Protein AF-A0A2M8DS15-F1 (afdb_monomer)

Sequence (288 aa):
MKSTLITWKDKWNYKLQISNPENRGITRRLQKLIKNPTQDIYGVQDLKKTEKEIVLINLLLDEYNKVLKWLNCKSLNIPIANIHIISEYEYNRKIRIRNGNKNSAGNYSYGHCYLTRGDKKFLNISAHELAHITGLITIDSVITKTILHASLRIGISRRVGNYCWQYNGLNEALTEVIGQEIVSRALKTRRVPSIYLTDEINVTAYPAHVCILKHLIKRAISPSCSLESIKKALVRSYITGNDKYLKCIIPNERVAIAMKLMGTDSYAALATAHILGNRKLITRIEKI

Structure (mmCIF, N/CA/C/O backbone):
data_AF-A0A2M8DS15-F1
#
_entry.id   AF-A0A2M8DS15-F1
#
loop_
_atom_site.group_PDB
_atom_site.id
_atom_site.type_symbol
_atom_site.label_atom_id
_atom_site.label_alt_id
_atom_site.label_comp_id
_atom_site.label_asym_id
_atom_site.label_entity_id
_atom_site.label_seq_id
_atom_site.pdbx_PDB_ins_code
_atom_site.Cartn_x
_atom_site.Cartn_y
_atom_site.Cartn_z
_atom_site.occupancy
_atom_site.B_iso_or_equiv
_atom_site.auth_seq_id
_atom_site.auth_comp_id
_atom_site.auth_asym_id
_atom_site.auth_atom_id
_atom_site.pdbx_PDB_model_num
ATOM 1 N N . MET A 1 1 ? -19.278 -11.512 37.998 1.00 35.25 1 MET A N 1
ATOM 2 C CA . MET A 1 1 ? -19.572 -11.650 36.553 1.00 35.25 1 MET A CA 1
ATOM 3 C C . MET A 1 1 ? -18.448 -12.447 35.905 1.00 35.25 1 MET A C 1
ATOM 5 O O . MET A 1 1 ? -17.315 -11.987 35.934 1.00 35.25 1 MET A O 1
ATOM 9 N N . LYS A 1 2 ? -18.715 -13.661 35.403 1.00 25.03 2 LYS A N 1
ATOM 10 C CA . LYS A 1 2 ? -17.718 -14.435 34.643 1.00 25.03 2 LYS A CA 1
ATOM 11 C C . LYS A 1 2 ? -17.553 -13.759 33.282 1.00 25.03 2 LYS A C 1
ATOM 13 O O . LYS A 1 2 ? -18.547 -13.604 32.579 1.00 25.03 2 LYS A O 1
ATOM 18 N N . SER A 1 3 ? -16.343 -13.311 32.940 1.00 27.83 3 SER A N 1
ATOM 19 C CA . SER A 1 3 ? -16.079 -12.800 31.597 1.00 27.83 3 SER A CA 1
ATOM 20 C C . SER A 1 3 ? -16.270 -13.953 30.616 1.00 27.83 3 SER A C 1
ATOM 22 O O . SER A 1 3 ? -15.634 -15.003 30.719 1.00 27.83 3 SER A O 1
ATOM 24 N N . THR A 1 4 ? -17.219 -13.798 29.700 1.00 28.84 4 THR A N 1
ATOM 25 C CA . THR A 1 4 ? -17.408 -14.750 28.614 1.00 28.84 4 THR A CA 1
ATOM 26 C C . THR A 1 4 ? -16.166 -14.658 27.736 1.00 28.84 4 THR A C 1
ATOM 28 O O . THR A 1 4 ? -15.971 -13.675 27.020 1.00 28.84 4 THR A O 1
ATOM 31 N N . LEU A 1 5 ? -15.273 -15.641 27.856 1.00 28.42 5 LEU A N 1
ATOM 32 C CA . LEU A 1 5 ? -14.132 -15.819 26.964 1.00 28.42 5 LEU A CA 1
ATOM 33 C C . LEU A 1 5 ? -14.675 -15.946 25.538 1.00 28.42 5 LEU A C 1
ATOM 35 O O . LEU A 1 5 ? -15.196 -16.992 25.160 1.00 28.42 5 LEU A O 1
ATOM 39 N N . ILE A 1 6 ? -14.586 -14.860 24.768 1.00 31.12 6 ILE A N 1
ATOM 40 C CA . ILE A 1 6 ? -14.930 -14.843 23.345 1.00 31.12 6 ILE A CA 1
ATOM 41 C C . ILE A 1 6 ? -14.032 -15.875 22.665 1.00 31.12 6 ILE A C 1
ATOM 43 O O . ILE A 1 6 ? -12.805 -15.709 22.636 1.00 31.12 6 ILE A O 1
ATOM 47 N N . THR A 1 7 ? -14.627 -16.954 22.158 1.00 29.62 7 THR A N 1
ATOM 48 C CA . THR A 1 7 ? -13.861 -18.051 21.575 1.00 29.62 7 THR A CA 1
ATOM 49 C C . THR A 1 7 ? -13.294 -17.637 20.217 1.00 29.62 7 THR A C 1
ATOM 51 O O . THR A 1 7 ? -13.744 -16.689 19.571 1.00 29.62 7 THR A O 1
ATOM 54 N N . TRP A 1 8 ? -12.267 -18.348 19.761 1.00 33.97 8 TRP A N 1
ATOM 55 C CA . TRP A 1 8 ? -11.592 -18.101 18.485 1.00 33.97 8 TRP A CA 1
ATOM 56 C C . TRP A 1 8 ? -12.533 -18.137 17.269 1.00 33.97 8 TRP A C 1
ATOM 58 O O . TRP A 1 8 ? -12.263 -17.460 16.283 1.00 33.97 8 TRP A O 1
ATOM 68 N N . LYS A 1 9 ? -13.646 -18.882 17.337 1.00 31.83 9 LYS A N 1
ATOM 69 C CA . LYS A 1 9 ? -14.675 -18.908 16.283 1.00 31.83 9 LYS A CA 1
ATOM 70 C C . LYS A 1 9 ? -15.488 -17.613 16.242 1.00 31.83 9 LYS A C 1
ATOM 72 O O . LYS A 1 9 ? -15.878 -17.184 15.162 1.00 31.83 9 LYS A O 1
ATOM 77 N N . ASP A 1 10 ? -15.677 -16.968 17.390 1.00 37.06 10 ASP A N 1
ATOM 78 C CA . ASP A 1 10 ? -16.538 -15.789 17.537 1.00 37.06 10 ASP A CA 1
ATOM 79 C C . ASP A 1 10 ? -15.833 -14.499 17.084 1.00 37.06 10 ASP A C 1
ATOM 81 O O . ASP A 1 10 ? -16.466 -13.602 16.530 1.00 37.06 10 ASP A O 1
ATOM 85 N N . LYS A 1 11 ? -14.500 -14.419 17.239 1.00 38.12 11 LYS A N 1
ATOM 86 C CA . LYS A 1 11 ? -13.675 -13.311 16.701 1.00 38.12 11 LYS A CA 1
ATOM 87 C C . LYS A 1 11 ? -13.527 -13.356 15.180 1.00 38.12 11 LYS A C 1
ATOM 89 O O . LYS A 1 11 ? -13.177 -12.359 14.558 1.00 38.12 11 LYS A O 1
ATOM 94 N N . TRP A 1 12 ? -13.781 -14.519 14.592 1.00 35.84 12 TRP A N 1
ATOM 95 C CA . TRP A 1 12 ? -13.522 -14.841 13.196 1.00 35.84 12 TRP A CA 1
ATOM 96 C C . TRP A 1 12 ? -14.826 -15.018 12.416 1.00 35.84 12 TRP A C 1
ATOM 98 O O . TRP A 1 12 ? -14.938 -15.882 11.549 1.00 35.84 12 TRP A O 1
ATOM 108 N N . ASN A 1 13 ? -15.828 -14.176 12.696 1.00 34.41 13 ASN A N 1
ATOM 109 C CA . ASN A 1 13 ? -17.116 -14.195 11.998 1.00 34.41 13 ASN A CA 1
ATOM 110 C C . ASN A 1 13 ? -17.030 -13.606 10.571 1.00 34.41 13 ASN A C 1
ATOM 112 O O . ASN A 1 13 ? -17.936 -12.938 10.080 1.00 34.41 13 ASN A O 1
ATOM 116 N N . TYR A 1 14 ? -15.920 -13.878 9.885 1.00 39.41 14 TYR A N 1
ATOM 117 C CA . TYR A 1 14 ? -15.822 -13.830 8.441 1.00 39.41 14 TYR A CA 1
ATOM 118 C C . TYR A 1 14 ? -16.127 -15.243 7.938 1.00 39.41 14 TYR A C 1
ATOM 120 O O . TYR A 1 14 ? -15.239 -16.086 7.799 1.00 39.41 14 TYR A O 1
ATOM 128 N N . LYS A 1 15 ? -17.398 -15.528 7.623 1.00 36.09 15 LYS A N 1
ATOM 129 C CA . LYS A 1 15 ? -17.665 -16.544 6.600 1.00 36.09 15 LYS A CA 1
ATOM 130 C C . LYS A 1 15 ? -17.084 -15.978 5.308 1.00 36.09 15 LYS A C 1
ATOM 132 O O . LYS A 1 15 ? -17.770 -15.259 4.590 1.00 36.09 15 LYS A O 1
ATOM 137 N N . LEU A 1 16 ? -15.810 -16.266 5.038 1.00 36.75 16 LEU A N 1
ATOM 138 C CA . LEU A 1 16 ? -15.222 -16.067 3.720 1.00 36.75 16 LEU A CA 1
ATOM 139 C C . LEU A 1 16 ? -16.053 -16.952 2.785 1.00 36.75 16 LEU A C 1
ATOM 141 O O . LEU A 1 16 ? -15.859 -18.167 2.739 1.00 36.75 16 LEU A O 1
ATOM 145 N N . GLN A 1 17 ? -17.078 -16.380 2.150 1.00 32.19 17 GLN A N 1
ATOM 146 C CA . GLN A 1 17 ? -17.896 -17.093 1.179 1.00 32.19 17 GLN A CA 1
ATOM 147 C C . GLN A 1 17 ? -17.049 -17.258 -0.079 1.00 32.19 17 GLN A C 1
ATOM 149 O O . GLN A 1 17 ? -17.055 -16.428 -0.982 1.00 32.19 17 GLN A O 1
ATOM 154 N N . ILE A 1 18 ? -16.265 -18.334 -0.080 1.00 36.19 18 ILE A N 1
ATOM 155 C CA . ILE A 1 18 ? -15.554 -18.858 -1.240 1.00 36.19 18 ILE A CA 1
ATOM 156 C C . ILE A 1 18 ? -16.637 -19.357 -2.193 1.00 36.19 18 ILE A C 1
ATOM 158 O O . ILE A 1 18 ? -17.271 -20.380 -1.942 1.00 36.19 18 ILE A O 1
ATOM 162 N N . SER A 1 19 ? -16.864 -18.623 -3.275 1.00 31.70 19 SER A N 1
ATOM 163 C CA . SER A 1 19 ? -17.950 -18.858 -4.229 1.00 31.70 19 SER A CA 1
ATOM 164 C C . SER A 1 19 ? -17.771 -20.101 -5.108 1.00 31.70 19 SER A C 1
ATOM 166 O O . SER A 1 19 ? -18.585 -20.321 -5.999 1.00 31.70 19 SER A O 1
ATOM 168 N N . ASN A 1 20 ? -16.742 -20.933 -4.885 1.00 36.31 20 ASN A N 1
ATOM 169 C CA . ASN A 1 20 ? -16.579 -22.159 -5.663 1.00 36.31 20 ASN A CA 1
ATOM 170 C C . ASN A 1 20 ? -15.817 -23.293 -4.919 1.00 36.31 20 ASN A C 1
ATOM 172 O O . ASN A 1 20 ? -14.600 -23.199 -4.727 1.00 36.31 20 ASN A O 1
ATOM 176 N N . PRO A 1 21 ? -16.497 -24.374 -4.481 1.00 37.62 21 PRO A N 1
ATOM 177 C CA . PRO A 1 21 ? -15.921 -25.452 -3.660 1.00 37.62 21 PRO A CA 1
ATOM 178 C C . PRO A 1 21 ? -15.021 -26.454 -4.413 1.00 37.62 21 PRO A C 1
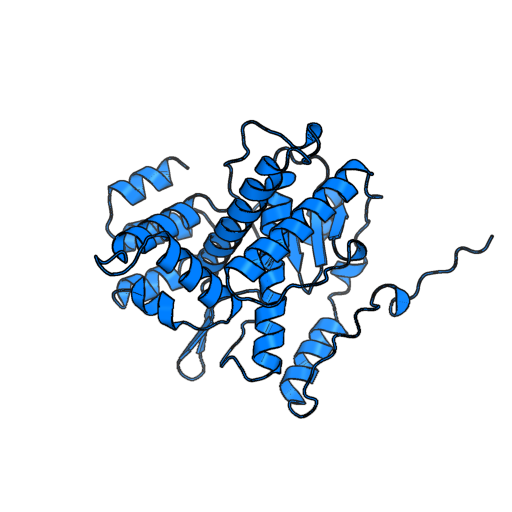ATOM 180 O O . PRO A 1 21 ? -14.398 -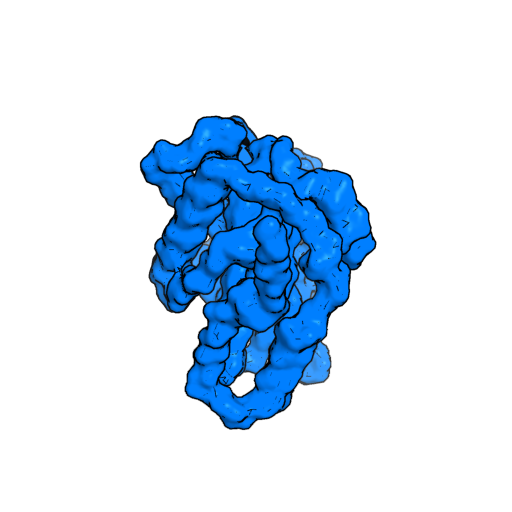27.312 -3.780 1.00 37.62 21 PRO A O 1
ATOM 183 N N . GLU A 1 22 ? -14.899 -26.363 -5.738 1.00 40.16 22 GLU A N 1
ATOM 184 C CA . GLU A 1 22 ? -14.219 -27.383 -6.555 1.00 40.16 22 GLU A CA 1
ATOM 185 C C . GLU A 1 22 ? -12.680 -27.357 -6.484 1.00 40.16 22 GLU A C 1
ATOM 187 O O . GLU A 1 22 ? -12.017 -28.331 -6.833 1.00 40.16 22 GLU A O 1
ATOM 192 N N . ASN A 1 2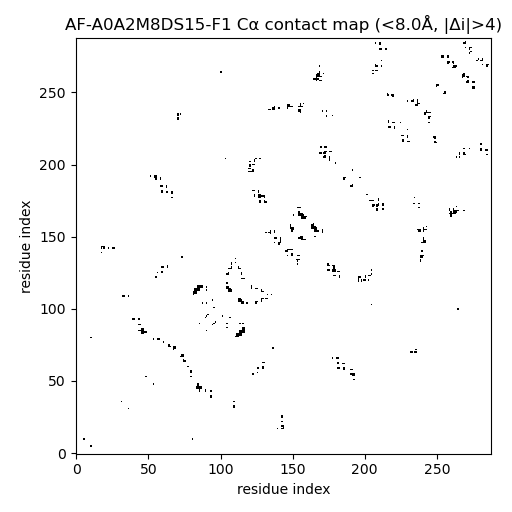3 ? -12.067 -26.292 -5.960 1.00 42.91 23 ASN A N 1
ATOM 193 C CA . ASN A 1 23 ? -10.607 -26.133 -5.938 1.00 42.91 23 ASN A CA 1
ATOM 194 C C . ASN A 1 23 ? -9.961 -26.608 -4.617 1.00 42.91 23 ASN A C 1
ATOM 196 O O . ASN A 1 23 ? -9.251 -25.869 -3.929 1.00 42.91 23 ASN A O 1
ATOM 200 N N . ARG A 1 24 ? -10.189 -27.879 -4.250 1.00 41.62 24 ARG A N 1
ATOM 201 C CA . ARG A 1 24 ? -9.809 -28.470 -2.944 1.00 41.62 24 ARG A CA 1
ATOM 202 C C . ARG A 1 24 ? -8.335 -28.259 -2.530 1.00 41.62 24 ARG A C 1
ATOM 204 O O . ARG A 1 24 ? -8.059 -28.169 -1.334 1.00 41.62 24 ARG A O 1
ATOM 211 N N . GLY A 1 25 ? -7.389 -28.151 -3.472 1.00 41.19 25 GLY A N 1
ATOM 212 C CA . GLY A 1 25 ? -5.951 -27.975 -3.193 1.00 41.19 25 GLY A CA 1
ATOM 213 C C . GLY A 1 25 ? -5.546 -26.568 -2.721 1.00 41.19 25 GLY A C 1
ATOM 214 O O . GLY A 1 25 ? -4.832 -26.427 -1.726 1.00 41.19 25 GLY A O 1
ATOM 215 N N . ILE A 1 26 ? -6.045 -25.522 -3.389 1.00 41.47 26 ILE A N 1
ATOM 216 C CA . ILE A 1 26 ? -5.811 -24.113 -3.019 1.00 41.47 26 ILE A CA 1
ATOM 217 C C . ILE A 1 26 ? -6.598 -23.776 -1.748 1.00 41.47 26 ILE A C 1
ATOM 219 O O . ILE A 1 26 ? -6.049 -23.185 -0.817 1.00 41.47 26 ILE A O 1
ATOM 223 N N . THR A 1 27 ? -7.832 -24.280 -1.651 1.00 45.66 27 THR A N 1
ATOM 224 C CA . THR A 1 27 ? -8.677 -24.171 -0.460 1.00 45.66 27 THR A CA 1
ATOM 225 C C . THR A 1 27 ? -8.025 -24.823 0.756 1.00 45.66 27 THR A C 1
ATOM 227 O O . THR A 1 27 ? -8.020 -24.208 1.811 1.00 45.66 27 THR A O 1
ATOM 230 N N . ARG A 1 28 ? -7.380 -25.997 0.643 1.00 42.41 28 ARG A N 1
ATOM 231 C CA . ARG A 1 28 ? -6.638 -26.606 1.767 1.00 42.41 28 ARG A CA 1
ATOM 232 C C . ARG A 1 28 ? -5.437 -25.780 2.218 1.00 42.41 28 ARG A C 1
ATOM 234 O O . ARG A 1 28 ? -5.212 -25.696 3.417 1.00 42.41 28 ARG A O 1
ATOM 241 N N . ARG A 1 29 ? -4.657 -25.186 1.307 1.00 43.75 29 ARG A N 1
ATOM 242 C CA . ARG A 1 29 ? -3.458 -24.402 1.670 1.00 43.75 29 ARG A CA 1
ATOM 243 C C . ARG A 1 29 ? -3.833 -23.062 2.305 1.00 43.75 29 ARG A C 1
ATOM 245 O O . ARG A 1 29 ? -3.254 -22.704 3.324 1.00 43.75 29 ARG A O 1
ATOM 252 N N . LEU A 1 30 ? -4.850 -22.386 1.766 1.00 48.69 30 LEU A N 1
ATOM 253 C CA . LEU A 1 30 ? -5.436 -21.184 2.361 1.00 48.69 30 LEU A CA 1
ATOM 254 C C . LEU A 1 30 ? -6.135 -21.492 3.674 1.00 48.69 30 LEU A C 1
ATOM 256 O O . LEU A 1 30 ? -5.804 -20.851 4.654 1.00 48.69 30 LEU A O 1
ATOM 260 N N . GLN A 1 31 ? -6.995 -22.514 3.741 1.00 46.66 31 GLN A N 1
ATOM 261 C CA . GLN A 1 31 ? -7.583 -22.977 4.999 1.00 46.66 31 GLN A CA 1
ATOM 262 C C . GLN A 1 31 ? -6.511 -23.395 5.999 1.00 46.66 31 GLN A C 1
ATOM 264 O O . GLN A 1 31 ? -6.730 -23.190 7.173 1.00 46.66 31 GLN A O 1
ATOM 269 N N . LYS A 1 32 ? -5.366 -23.954 5.594 1.00 45.31 32 LYS A N 1
ATOM 270 C CA . LYS A 1 32 ? -4.265 -24.286 6.511 1.00 45.31 32 LYS A CA 1
ATOM 271 C C . LYS A 1 32 ? -3.507 -23.039 6.976 1.00 45.31 32 LYS A C 1
ATOM 273 O O . LYS A 1 32 ? -3.143 -23.000 8.136 1.00 45.31 32 LYS A O 1
ATOM 278 N N . LEU A 1 33 ? -3.322 -22.016 6.139 1.00 46.50 33 LEU A N 1
ATOM 279 C CA . LEU A 1 33 ? -2.758 -20.713 6.545 1.00 46.50 33 LEU A CA 1
ATOM 280 C C . LEU A 1 33 ? -3.706 -19.923 7.460 1.00 46.50 33 LEU A C 1
ATOM 282 O O . LEU A 1 33 ? -3.274 -19.278 8.404 1.00 46.50 33 LEU A O 1
ATOM 286 N N . ILE A 1 34 ? -5.003 -20.034 7.191 1.00 47.97 34 ILE A N 1
ATOM 287 C CA . ILE A 1 34 ? -6.111 -19.467 7.960 1.00 47.97 34 ILE A CA 1
ATOM 288 C C . ILE A 1 34 ? -6.350 -20.220 9.280 1.00 47.97 34 ILE A C 1
ATOM 290 O O . ILE A 1 34 ? -6.664 -19.591 10.281 1.00 47.97 34 ILE A O 1
ATOM 294 N N . LYS A 1 35 ? -6.245 -21.560 9.282 1.00 41.25 35 LYS A N 1
ATOM 295 C CA . LYS A 1 35 ? -6.473 -22.443 10.447 1.00 41.25 35 LYS A CA 1
ATOM 296 C C . LYS A 1 35 ? -5.226 -22.635 11.305 1.00 41.25 35 LYS A C 1
ATOM 298 O O . LYS A 1 35 ? -5.376 -22.887 12.491 1.00 41.25 35 LYS A O 1
ATOM 303 N N . ASN A 1 36 ? -4.031 -22.490 10.729 1.00 41.91 36 ASN A N 1
ATOM 304 C CA . ASN A 1 36 ? -2.764 -22.360 11.455 1.00 41.91 36 ASN A CA 1
ATOM 305 C C . ASN A 1 36 ? -2.201 -20.955 11.273 1.00 41.91 36 ASN A C 1
ATOM 307 O O . ASN A 1 36 ? -1.101 -20.786 10.733 1.00 41.91 36 ASN A O 1
ATOM 311 N N . PRO A 1 37 ? -2.937 -19.932 11.698 1.00 46.03 37 PRO A N 1
ATOM 312 C CA . PRO A 1 37 ? -2.324 -18.640 11.790 1.00 46.03 37 PRO A CA 1
ATOM 313 C C . PRO A 1 37 ? -1.256 -18.793 12.888 1.00 46.03 37 PRO A C 1
ATOM 315 O O . PRO A 1 37 ? -1.509 -19.402 13.928 1.00 46.03 37 PRO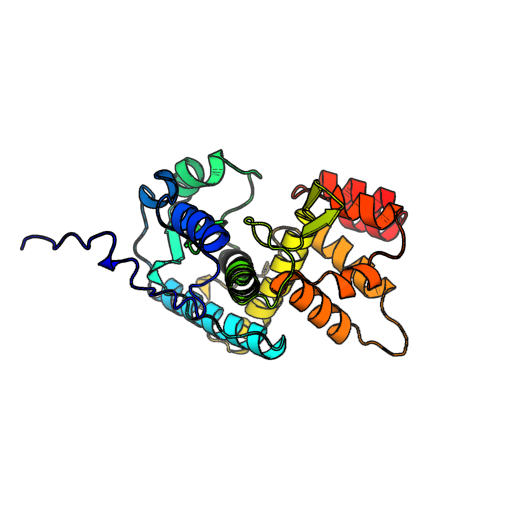 A O 1
ATOM 318 N N . THR A 1 38 ? -0.009 -18.417 12.591 1.00 46.28 38 THR A N 1
ATOM 319 C CA . THR A 1 38 ? 1.133 -18.679 13.487 1.00 46.28 38 THR A CA 1
ATOM 320 C C . THR A 1 38 ? 0.752 -18.304 14.916 1.00 46.28 38 THR A C 1
ATOM 322 O O . THR A 1 38 ? 0.229 -17.210 15.106 1.00 46.28 38 THR A O 1
ATOM 325 N N . GLN A 1 39 ? 0.975 -19.189 15.898 1.00 42.56 39 GLN A N 1
ATOM 326 C CA . GLN A 1 39 ? 0.604 -18.972 17.312 1.00 42.56 39 GLN A CA 1
ATOM 327 C C . GLN A 1 39 ? 1.030 -17.577 17.827 1.00 42.56 39 GLN A C 1
ATOM 329 O O . GLN A 1 39 ? 0.357 -16.977 18.661 1.00 42.56 39 GLN A O 1
ATOM 334 N N . ASP A 1 40 ? 2.083 -17.021 17.230 1.00 42.03 40 ASP A N 1
ATOM 335 C CA . ASP A 1 40 ? 2.648 -15.694 17.476 1.00 42.03 40 ASP A CA 1
ATOM 336 C C . ASP A 1 40 ? 1.727 -14.500 17.120 1.00 42.03 40 ASP A C 1
ATOM 338 O O . ASP A 1 40 ? 1.827 -13.457 17.757 1.00 42.03 40 ASP A O 1
ATOM 342 N N . ILE A 1 41 ? 0.797 -14.644 16.163 1.00 50.44 41 ILE A N 1
ATOM 343 C CA . ILE A 1 41 ? -0.199 -13.623 15.744 1.00 50.44 41 ILE A CA 1
ATOM 344 C C . ILE A 1 41 ? -1.283 -13.423 16.823 1.00 50.44 41 ILE A C 1
ATOM 346 O O . ILE A 1 41 ? -1.870 -12.347 16.920 1.00 50.44 41 ILE A O 1
ATOM 350 N N . TYR A 1 42 ? -1.513 -14.437 17.670 1.00 52.56 42 TYR A N 1
ATOM 351 C CA . TYR A 1 42 ? -2.606 -14.498 18.660 1.00 52.56 42 TYR A CA 1
ATOM 352 C C . TYR A 1 42 ? -2.168 -14.215 20.088 1.00 52.56 42 TYR A C 1
ATOM 354 O O . TYR A 1 42 ? -3.011 -13.980 20.951 1.00 52.56 42 TYR A O 1
ATOM 362 N N . GLY A 1 43 ? -0.860 -14.242 20.343 1.00 59.81 43 GLY A N 1
ATOM 363 C CA . GLY A 1 43 ? -0.290 -13.873 21.633 1.00 59.81 43 GLY A CA 1
ATOM 364 C C . GLY A 1 43 ? -0.095 -12.369 21.801 1.00 59.81 43 GLY A C 1
ATOM 365 O O . GLY A 1 43 ? 0.429 -11.964 22.835 1.00 59.81 43 GLY A O 1
ATOM 366 N N . VAL A 1 44 ? -0.439 -11.558 20.799 1.00 72.06 44 V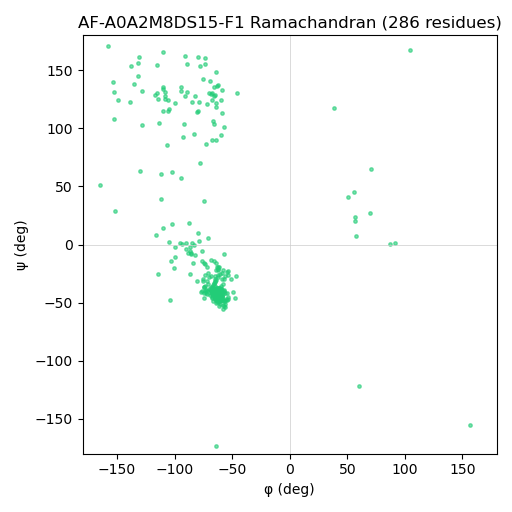AL A N 1
ATOM 367 C CA . VAL A 1 44 ? -0.190 -10.115 20.789 1.00 72.06 44 VAL A CA 1
ATOM 368 C C . VAL A 1 44 ? -1.094 -9.407 21.802 1.00 72.06 44 VAL A C 1
ATOM 370 O O . VAL A 1 44 ? -2.303 -9.631 21.850 1.00 72.06 44 VAL A O 1
ATOM 373 N N . GLN A 1 45 ? -0.495 -8.563 22.637 1.00 82.75 45 GLN A N 1
ATOM 374 C CA . GLN A 1 45 ? -1.195 -7.740 23.613 1.00 82.75 45 GLN A CA 1
ATOM 375 C C . GLN A 1 45 ? -1.730 -6.468 22.952 1.00 82.75 45 GLN A C 1
ATOM 377 O O . GLN A 1 45 ? -1.032 -5.459 22.830 1.00 82.75 45 GLN A O 1
ATOM 382 N N . ASP A 1 46 ? -2.996 -6.533 22.547 1.00 85.00 46 ASP A N 1
ATOM 383 C CA . ASP A 1 46 ? -3.725 -5.388 22.013 1.00 85.00 46 ASP A CA 1
ATOM 384 C C . ASP A 1 46 ? -3.967 -4.328 23.089 1.00 85.00 46 ASP A C 1
ATOM 386 O O . ASP A 1 46 ? -4.526 -4.582 24.160 1.00 85.00 46 ASP A O 1
ATOM 390 N N . LEU A 1 47 ? -3.627 -3.092 22.748 1.00 90.75 47 LEU A N 1
ATOM 391 C CA . LEU A 1 47 ? -4.109 -1.919 23.448 1.00 90.75 47 LEU A CA 1
ATOM 392 C C . LEU A 1 47 ? -5.567 -1.666 23.059 1.00 90.75 47 LEU A C 1
ATOM 394 O O . LEU A 1 47 ? -5.966 -1.779 21.895 1.00 90.75 47 LEU A O 1
ATOM 398 N N . LYS A 1 48 ? -6.374 -1.233 24.031 1.00 92.25 48 LYS A N 1
ATOM 399 C CA . LYS A 1 48 ? -7.727 -0.750 23.743 1.00 92.25 48 LYS A CA 1
ATOM 400 C C . LYS A 1 48 ? -7.636 0.440 22.790 1.00 92.25 48 LYS A C 1
ATOM 402 O O . LYS A 1 48 ? -6.958 1.420 23.103 1.00 92.25 48 LYS A O 1
ATOM 407 N N . LYS A 1 49 ? -8.324 0.356 21.649 1.00 93.31 49 LYS A N 1
ATOM 408 C CA . LYS A 1 49 ? -8.417 1.452 20.677 1.00 93.31 49 LYS A CA 1
ATOM 409 C C . LYS A 1 49 ? -9.092 2.664 21.310 1.00 93.31 49 LYS A C 1
ATOM 411 O O . LYS A 1 49 ? -10.088 2.514 22.017 1.00 93.31 49 LYS A O 1
ATOM 416 N N . THR A 1 50 ? -8.563 3.849 21.051 1.00 94.50 50 THR A N 1
ATOM 417 C CA . THR A 1 50 ? -9.211 5.110 21.422 1.00 94.50 50 THR A CA 1
ATOM 418 C C . THR A 1 50 ? -10.309 5.459 20.418 1.00 94.50 50 THR A C 1
ATOM 420 O O . THR A 1 50 ? -10.310 4.970 19.288 1.00 94.50 50 THR A O 1
ATOM 423 N N . GLU A 1 51 ? -11.227 6.348 20.794 1.00 94.88 51 GLU A N 1
ATOM 424 C CA . GLU A 1 51 ? -12.258 6.850 19.876 1.00 94.88 51 GLU A CA 1
ATOM 425 C C . GLU A 1 51 ? -11.646 7.496 18.627 1.00 94.88 51 GLU A C 1
ATOM 427 O O . GLU A 1 51 ? -12.101 7.246 17.513 1.00 94.88 51 GLU A O 1
ATOM 432 N N . LYS A 1 52 ? -10.555 8.256 18.787 1.00 93.75 52 LYS A N 1
ATOM 433 C CA . LYS A 1 52 ? -9.846 8.895 17.668 1.00 93.75 52 LYS A CA 1
ATOM 434 C C . LYS A 1 52 ? -9.237 7.869 16.711 1.00 93.75 52 LYS A C 1
ATOM 436 O O . LYS A 1 52 ? -9.315 8.058 15.501 1.00 93.75 52 LYS A O 1
ATOM 441 N N . GLU A 1 53 ? -8.670 6.779 17.228 1.00 94.44 53 GLU A N 1
ATOM 442 C CA . GLU A 1 53 ? -8.149 5.683 16.397 1.00 94.44 53 GLU A CA 1
ATOM 443 C C . GLU A 1 53 ? -9.276 4.980 15.645 1.00 94.44 53 GLU A C 1
ATOM 445 O O . GLU A 1 53 ? -9.131 4.704 14.461 1.00 94.44 53 GLU A O 1
ATOM 450 N N . ILE A 1 54 ? -10.414 4.732 16.300 1.00 93.88 54 ILE A N 1
ATOM 451 C CA . ILE A 1 54 ? -11.586 4.120 15.662 1.00 93.88 54 ILE A CA 1
ATOM 452 C C . ILE A 1 54 ? -12.106 5.003 14.524 1.00 93.88 54 ILE A C 1
ATOM 454 O O . ILE A 1 54 ? -12.340 4.509 13.421 1.00 93.88 54 ILE A O 1
ATOM 458 N N . VAL A 1 55 ? -12.246 6.310 14.768 1.00 94.69 55 VAL A N 1
ATOM 459 C CA . VAL A 1 55 ? -12.664 7.287 13.751 1.00 94.69 55 VAL A CA 1
ATOM 460 C C . VAL A 1 55 ? -11.690 7.300 12.576 1.00 94.69 55 VAL A C 1
ATOM 462 O O . VAL A 1 55 ? -12.127 7.213 11.429 1.00 94.69 55 VAL A O 1
ATOM 465 N N . LEU A 1 56 ? -10.383 7.369 12.848 1.00 94.38 56 LEU A N 1
ATOM 466 C CA . LEU A 1 56 ? -9.361 7.369 11.807 1.00 94.38 56 LEU A CA 1
ATOM 467 C C . LEU A 1 56 ? -9.389 6.073 10.989 1.00 94.38 56 LEU A C 1
ATOM 469 O O . LEU A 1 56 ? -9.422 6.124 9.765 1.00 94.38 56 LEU A O 1
ATOM 473 N N . ILE A 1 57 ? -9.397 4.917 11.651 1.00 93.31 57 ILE A N 1
ATOM 474 C CA . ILE A 1 57 ? -9.389 3.610 10.993 1.00 93.31 57 ILE A CA 1
ATOM 475 C C . ILE A 1 57 ? -10.612 3.449 10.088 1.00 93.31 57 ILE A C 1
ATOM 477 O O . ILE A 1 57 ? -10.460 3.071 8.929 1.00 93.31 57 ILE A O 1
ATOM 481 N N . ASN A 1 58 ? -11.809 3.774 10.581 1.00 93.56 58 ASN A N 1
ATOM 482 C CA . ASN A 1 58 ? -13.026 3.689 9.776 1.00 93.56 58 ASN A CA 1
ATOM 483 C C . ASN A 1 58 ? -12.973 4.636 8.571 1.00 93.56 58 ASN A C 1
ATOM 485 O O . ASN A 1 58 ? -13.298 4.227 7.461 1.00 93.56 58 ASN A O 1
ATOM 489 N N . LEU A 1 59 ? -12.483 5.867 8.761 1.00 95.38 59 LEU A N 1
ATOM 490 C CA . LEU A 1 59 ? -12.277 6.805 7.658 1.00 95.38 59 LEU A CA 1
ATOM 491 C C . LEU A 1 59 ? -11.320 6.235 6.600 1.00 95.38 59 LEU A C 1
ATOM 493 O O . LEU A 1 59 ? -11.615 6.295 5.409 1.00 95.38 59 LEU A O 1
ATOM 497 N N . LEU A 1 60 ? -10.186 5.663 7.013 1.00 94.06 60 LEU A N 1
ATOM 498 C CA . LEU A 1 60 ? -9.222 5.072 6.084 1.00 94.06 60 LEU A CA 1
ATOM 499 C C . LEU A 1 60 ? -9.798 3.851 5.354 1.00 94.06 60 LEU A C 1
ATOM 501 O O . LEU A 1 60 ? -9.556 3.703 4.160 1.00 94.06 60 LEU A O 1
ATOM 505 N N . LEU A 1 61 ? -10.582 3.004 6.029 1.00 89.69 61 LEU A N 1
ATOM 506 C CA . LEU A 1 61 ? -11.275 1.868 5.411 1.00 89.69 61 LEU A CA 1
ATOM 507 C C . LEU A 1 61 ? -12.323 2.314 4.377 1.00 89.69 61 LEU A C 1
ATOM 509 O O . LEU A 1 61 ? -12.430 1.715 3.301 1.00 89.69 61 LEU A O 1
ATOM 513 N N . ASP A 1 62 ? -13.064 3.385 4.665 1.00 92.00 62 ASP A N 1
ATOM 514 C CA . ASP A 1 62 ? -14.025 3.976 3.732 1.00 92.00 62 ASP A CA 1
ATOM 515 C C . ASP A 1 62 ? -13.321 4.523 2.482 1.00 92.00 62 ASP A C 1
ATOM 517 O O . ASP A 1 62 ? -13.726 4.240 1.347 1.00 92.00 62 ASP A O 1
ATOM 521 N N . GLU A 1 63 ? -12.236 5.281 2.668 1.00 94.00 63 GLU A N 1
ATOM 522 C CA . GLU A 1 63 ? -11.456 5.838 1.560 1.00 94.00 63 GLU A CA 1
ATOM 523 C C . GLU A 1 63 ? -10.733 4.756 0.758 1.00 94.00 63 GLU A C 1
ATOM 525 O O . GLU A 1 63 ? -10.724 4.802 -0.474 1.00 94.00 63 GLU A O 1
ATOM 530 N N . TYR A 1 64 ? -10.221 3.725 1.425 1.00 90.25 64 TYR A N 1
ATOM 531 C CA . TYR A 1 64 ? -9.682 2.534 0.783 1.00 90.25 64 TYR A CA 1
ATOM 532 C C . TYR A 1 64 ? -10.702 1.884 -0.156 1.00 90.25 64 TYR A C 1
ATOM 534 O O . TYR A 1 64 ? -10.405 1.629 -1.325 1.00 90.25 64 TYR A O 1
ATOM 542 N N . ASN A 1 65 ? -11.944 1.701 0.291 1.00 85.62 65 ASN A N 1
ATOM 543 C CA . ASN A 1 65 ? -12.996 1.140 -0.553 1.00 85.62 65 ASN A CA 1
ATOM 544 C C . ASN A 1 65 ? -13.354 2.033 -1.752 1.00 85.62 65 ASN A C 1
ATOM 546 O O . ASN A 1 65 ? -13.686 1.515 -2.823 1.00 85.62 65 ASN A O 1
ATOM 550 N N . LYS A 1 66 ? -13.251 3.360 -1.624 1.00 89.75 66 LYS A N 1
ATOM 551 C CA . LYS A 1 66 ? -13.401 4.285 -2.762 1.00 89.75 66 LYS A CA 1
ATOM 552 C C . LYS A 1 66 ? -12.234 4.172 -3.744 1.00 89.75 66 LYS A C 1
ATOM 554 O O . LYS A 1 66 ? -12.469 4.206 -4.952 1.00 89.75 66 LYS A O 1
ATOM 559 N N . VAL A 1 67 ? -11.005 3.999 -3.254 1.00 89.00 67 VAL A N 1
ATOM 560 C CA . VAL A 1 67 ? -9.826 3.721 -4.092 1.00 89.00 67 VAL A CA 1
ATOM 561 C C . VAL A 1 67 ? -10.017 2.408 -4.856 1.00 89.00 67 VAL A C 1
ATOM 563 O O . VAL A 1 67 ? -9.836 2.387 -6.070 1.00 89.00 67 VAL A O 1
ATOM 566 N N . LEU A 1 68 ? -10.491 1.342 -4.203 1.00 81.00 68 LEU A N 1
ATOM 567 C CA . LEU A 1 68 ? -10.807 0.076 -4.875 1.00 81.00 68 LEU A CA 1
ATOM 568 C C . LEU A 1 68 ? -11.853 0.244 -5.984 1.00 81.00 68 LEU A C 1
ATOM 570 O O . LEU A 1 68 ? -11.649 -0.250 -7.093 1.00 81.00 68 LEU A O 1
ATOM 574 N N . LYS A 1 69 ? -12.933 0.995 -5.734 1.00 84.94 69 LYS A N 1
ATOM 575 C CA . LYS A 1 69 ? -13.942 1.303 -6.763 1.00 84.94 69 LYS A CA 1
ATOM 576 C C . LYS A 1 69 ? -13.342 2.076 -7.940 1.00 84.94 69 LYS A C 1
ATOM 578 O O . LYS A 1 69 ? -13.603 1.736 -9.090 1.00 84.94 69 LYS A O 1
ATOM 583 N N . TRP A 1 70 ? -12.494 3.069 -7.671 1.00 86.25 70 TRP A N 1
ATOM 584 C CA . TRP A 1 70 ? -11.770 3.834 -8.699 1.00 86.25 70 TRP A CA 1
ATOM 585 C C . TRP A 1 70 ? -10.816 2.957 -9.536 1.00 86.25 70 TRP A C 1
ATOM 587 O O . TRP A 1 70 ? -10.611 3.236 -10.718 1.00 86.25 70 TRP A O 1
ATOM 597 N N . LEU A 1 71 ? -10.300 1.864 -8.964 1.00 77.94 71 LEU A N 1
ATOM 598 C CA . LEU A 1 71 ? -9.500 0.836 -9.649 1.00 77.94 71 LEU A CA 1
ATOM 599 C C . LEU A 1 71 ? -10.342 -0.247 -10.345 1.00 77.94 71 LEU A C 1
ATOM 601 O O . LEU A 1 71 ? -9.779 -1.176 -10.928 1.00 77.94 71 LEU A O 1
ATOM 605 N N . ASN A 1 72 ? -11.673 -0.142 -10.293 1.00 77.94 72 ASN A N 1
ATOM 606 C CA . ASN A 1 72 ? -12.612 -1.163 -10.756 1.00 77.94 72 ASN A CA 1
ATOM 607 C C . ASN A 1 72 ? -12.368 -2.534 -10.092 1.00 77.94 72 ASN A C 1
ATOM 609 O O . ASN A 1 72 ? -12.287 -3.572 -10.749 1.00 77.94 72 ASN A O 1
ATOM 613 N N . CYS A 1 73 ? -12.171 -2.509 -8.774 1.00 74.06 73 CYS A N 1
ATOM 614 C CA . CYS A 1 73 ? -12.005 -3.674 -7.916 1.00 74.06 73 CYS A CA 1
ATOM 615 C C . CYS A 1 73 ? -13.169 -3.774 -6.922 1.00 74.06 73 CYS A C 1
ATOM 617 O O . CYS A 1 73 ? -13.796 -2.776 -6.558 1.00 74.06 73 CYS A O 1
ATOM 619 N N . LYS A 1 74 ? -13.449 -4.997 -6.464 1.00 70.25 74 LYS A N 1
ATOM 620 C CA . LYS A 1 74 ? -14.479 -5.264 -5.457 1.00 70.25 74 LYS A CA 1
ATOM 621 C C . LYS A 1 74 ? -14.087 -4.624 -4.123 1.00 70.25 74 LYS A C 1
ATOM 623 O O . LYS A 1 74 ? -12.945 -4.758 -3.692 1.00 70.25 74 LYS A O 1
ATOM 628 N N . SER A 1 75 ? -15.037 -3.960 -3.466 1.00 73.69 75 SER A N 1
ATOM 629 C CA . SER A 1 75 ? -14.853 -3.445 -2.105 1.00 73.69 75 SER A CA 1
ATOM 630 C C . SER A 1 75 ? -14.654 -4.582 -1.100 1.00 73.69 75 SER A C 1
ATOM 632 O O . SER A 1 75 ? -15.223 -5.665 -1.248 1.00 73.69 75 SER A O 1
ATOM 634 N N . LEU A 1 76 ? -13.878 -4.317 -0.052 1.00 68.62 76 LEU A N 1
ATOM 635 C CA . LEU A 1 76 ? -13.651 -5.249 1.044 1.00 68.62 76 LEU A CA 1
ATOM 636 C C . LEU A 1 76 ? -14.336 -4.745 2.310 1.00 68.62 76 LEU A C 1
ATOM 638 O O . LEU A 1 76 ? -14.194 -3.584 2.693 1.00 68.62 76 LEU A O 1
ATOM 642 N N . ASN A 1 77 ? -15.040 -5.646 2.988 1.00 69.06 77 ASN A N 1
ATOM 643 C CA . ASN A 1 77 ? -15.500 -5.405 4.347 1.00 69.06 77 ASN A CA 1
ATOM 644 C C . ASN A 1 77 ? -14.441 -5.935 5.320 1.00 69.06 77 ASN A C 1
ATOM 646 O O . ASN A 1 77 ? -14.305 -7.148 5.468 1.00 69.06 77 ASN A O 1
ATOM 650 N N . ILE A 1 78 ? -13.661 -5.039 5.923 1.00 71.12 78 ILE A N 1
ATOM 651 C CA . ILE A 1 78 ? -12.601 -5.387 6.874 1.00 71.12 78 ILE A CA 1
ATOM 652 C C . ILE A 1 78 ? -13.100 -5.022 8.273 1.00 71.12 78 ILE A C 1
ATOM 654 O O . ILE A 1 78 ? -13.287 -3.836 8.550 1.00 71.12 78 ILE A O 1
ATOM 658 N N . PRO A 1 79 ? -13.312 -5.999 9.170 1.00 72.25 79 PRO A N 1
ATOM 659 C CA . PRO A 1 79 ? -13.704 -5.699 10.538 1.00 72.25 79 PRO A CA 1
ATOM 660 C C . PRO A 1 79 ? -12.607 -4.915 11.259 1.00 72.25 79 PRO A C 1
ATOM 662 O O . PRO A 1 79 ? -11.439 -5.298 11.227 1.00 72.25 79 PRO A O 1
ATOM 665 N N . ILE A 1 80 ? -12.982 -3.879 12.012 1.00 78.56 80 ILE A N 1
ATOM 666 C CA . ILE A 1 80 ? -12.043 -3.120 12.856 1.00 78.56 80 ILE A CA 1
ATOM 667 C C . ILE A 1 80 ? -11.320 -3.999 13.894 1.00 78.56 80 ILE A C 1
ATOM 669 O O . ILE A 1 80 ? -10.240 -3.656 14.372 1.00 78.56 80 ILE A O 1
ATOM 673 N N . ALA A 1 81 ? -11.903 -5.152 14.235 1.00 77.00 81 ALA A N 1
ATOM 674 C CA . ALA A 1 81 ? -11.303 -6.153 15.112 1.00 77.00 81 ALA A CA 1
ATOM 675 C C . ALA A 1 81 ? -10.016 -6.777 14.537 1.00 77.00 81 ALA A C 1
ATOM 677 O O . ALA A 1 81 ? -9.198 -7.262 15.309 1.00 77.00 81 ALA A O 1
ATOM 678 N N . ASN A 1 82 ? -9.819 -6.723 13.215 1.00 76.06 82 ASN A N 1
ATOM 679 C CA . ASN A 1 82 ? -8.618 -7.221 12.538 1.00 76.06 82 ASN A CA 1
ATOM 680 C C . ASN A 1 82 ? -7.487 -6.186 12.474 1.00 76.06 82 ASN A C 1
ATOM 682 O O . ASN A 1 82 ? -6.422 -6.460 11.922 1.00 76.06 82 ASN A O 1
ATOM 686 N N . ILE A 1 83 ? -7.729 -4.981 12.982 1.00 85.81 83 ILE A N 1
ATOM 687 C CA . ILE A 1 83 ? -6.734 -3.919 13.057 1.00 85.81 83 ILE A CA 1
ATOM 688 C C . ILE A 1 83 ? -6.312 -3.843 14.514 1.00 85.81 83 ILE A C 1
ATOM 690 O O . ILE A 1 83 ? -7.128 -3.572 15.384 1.00 85.81 83 ILE A O 1
ATOM 694 N N . HIS A 1 84 ? -5.059 -4.124 14.804 1.00 86.69 84 HIS A N 1
ATOM 695 C CA . HIS A 1 84 ? -4.508 -4.281 16.138 1.00 86.69 84 HIS A CA 1
ATOM 696 C C . HIS A 1 84 ? -3.682 -3.047 16.466 1.00 86.69 84 HIS A C 1
ATOM 698 O O . HIS A 1 84 ? -2.774 -2.695 15.717 1.00 86.69 84 HIS A O 1
ATOM 704 N N . ILE A 1 85 ? -4.007 -2.380 17.573 1.00 90.38 85 ILE A N 1
ATOM 705 C CA . ILE A 1 85 ? -3.190 -1.282 18.091 1.00 90.38 85 ILE A CA 1
ATOM 706 C C . ILE A 1 85 ? -2.349 -1.847 19.214 1.00 90.38 85 ILE A C 1
ATOM 708 O O . ILE A 1 85 ? -2.902 -2.380 20.172 1.00 90.38 85 ILE A O 1
ATOM 712 N N . ILE A 1 86 ? -1.032 -1.744 19.102 1.00 89.38 86 ILE A N 1
ATOM 713 C CA . ILE A 1 86 ? -0.104 -2.380 20.036 1.00 89.38 86 ILE A CA 1
ATOM 714 C C . ILE A 1 86 ? 0.950 -1.388 20.518 1.00 89.38 86 ILE A C 1
ATOM 716 O O . ILE A 1 86 ? 1.141 -0.319 19.932 1.00 89.38 86 ILE A O 1
ATOM 720 N N . SER A 1 87 ? 1.607 -1.714 21.630 1.00 87.50 87 SER A N 1
ATOM 721 C CA . SER A 1 87 ? 2.743 -0.927 22.106 1.00 87.50 87 SER A CA 1
ATOM 722 C C . SER A 1 87 ? 3.969 -1.176 21.229 1.00 87.50 87 SER A C 1
ATOM 724 O O . SER A 1 87 ? 4.109 -2.241 20.626 1.00 87.50 87 SER A O 1
ATOM 726 N N . GLU A 1 88 ? 4.894 -0.218 21.197 1.00 85.38 88 GLU A N 1
ATOM 727 C CA . GLU A 1 88 ? 6.159 -0.377 20.472 1.00 85.38 88 GLU A CA 1
ATOM 728 C C . GLU A 1 88 ? 6.969 -1.566 21.003 1.00 85.38 88 GLU A C 1
ATOM 730 O O . GLU A 1 88 ? 7.554 -2.329 20.236 1.00 85.38 88 GLU A O 1
ATOM 735 N N . TYR A 1 89 ? 6.945 -1.784 22.321 1.00 85.56 89 TYR A N 1
ATOM 736 C CA . TYR A 1 89 ? 7.558 -2.954 22.945 1.00 85.56 89 TYR A CA 1
ATOM 737 C C . TYR A 1 89 ? 6.974 -4.265 22.402 1.00 85.56 89 TYR A C 1
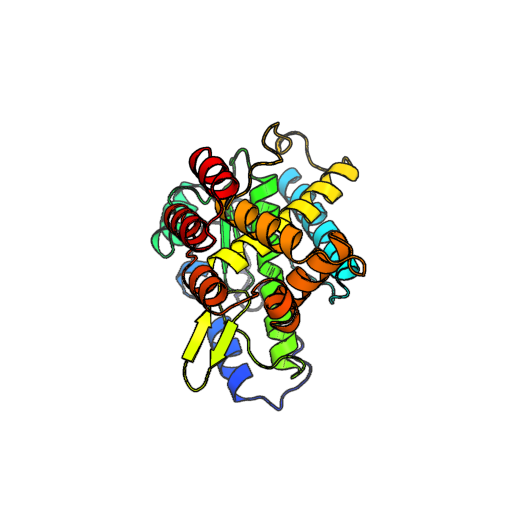ATOM 739 O O . TYR A 1 89 ? 7.725 -5.162 22.016 1.00 85.56 89 TYR A O 1
ATOM 747 N N . GLU A 1 90 ? 5.646 -4.375 22.335 1.00 82.88 90 GLU A N 1
ATOM 748 C CA . GLU A 1 90 ? 4.978 -5.586 21.855 1.00 82.88 90 GLU A CA 1
ATOM 749 C C . GLU A 1 90 ? 5.225 -5.807 20.358 1.00 82.88 90 GLU A C 1
ATOM 751 O O . GLU A 1 90 ? 5.531 -6.929 19.937 1.00 82.88 90 GLU A O 1
ATOM 756 N N . TYR A 1 91 ? 5.190 -4.727 19.568 1.00 82.88 91 TYR A N 1
ATOM 757 C CA . TYR A 1 91 ? 5.581 -4.749 18.162 1.00 82.88 91 TYR A CA 1
ATOM 758 C C . TYR A 1 91 ? 7.011 -5.278 18.015 1.00 82.88 91 TYR A C 1
ATOM 760 O O . TYR A 1 91 ? 7.252 -6.249 17.296 1.00 82.88 91 TYR A O 1
ATOM 768 N N . ASN A 1 92 ? 7.960 -4.721 18.766 1.00 79.00 92 ASN A N 1
ATOM 769 C CA . ASN A 1 92 ? 9.361 -5.120 18.718 1.00 79.00 92 ASN A CA 1
ATOM 770 C C . ASN A 1 92 ? 9.578 -6.569 19.157 1.00 79.00 92 ASN A C 1
ATOM 772 O O . ASN A 1 92 ? 10.401 -7.252 18.559 1.00 79.00 92 ASN A O 1
ATOM 776 N N . ARG A 1 93 ? 8.843 -7.053 20.161 1.00 77.38 93 ARG A N 1
ATOM 777 C CA . ARG A 1 93 ? 9.006 -8.399 20.722 1.00 77.38 93 ARG A CA 1
ATOM 778 C C . ARG A 1 93 ? 8.393 -9.499 19.856 1.00 77.38 93 ARG A C 1
ATOM 780 O O . ARG A 1 93 ? 8.978 -10.572 19.753 1.00 77.38 93 ARG A O 1
ATOM 787 N N . LYS A 1 94 ? 7.207 -9.283 19.283 1.00 74.25 94 LYS A N 1
ATOM 788 C CA . LYS A 1 94 ? 6.436 -10.363 18.631 1.00 74.25 94 LYS A CA 1
ATOM 789 C C . LYS A 1 94 ? 6.266 -10.191 17.130 1.00 74.25 94 LYS A C 1
ATOM 791 O O . LYS A 1 94 ? 6.119 -11.184 16.424 1.00 74.25 94 LYS A O 1
ATOM 796 N N . ILE A 1 95 ? 6.324 -8.955 16.639 1.00 71.44 95 ILE A N 1
ATOM 797 C CA . ILE A 1 95 ? 6.055 -8.632 15.234 1.00 71.44 95 ILE A CA 1
ATOM 798 C C . ILE A 1 95 ? 7.361 -8.358 14.470 1.00 71.44 95 ILE A C 1
ATOM 800 O O . ILE A 1 95 ? 7.597 -8.953 13.416 1.00 71.44 95 ILE A O 1
ATOM 804 N N . ARG A 1 96 ? 8.259 -7.527 15.020 1.00 65.94 96 ARG A N 1
ATOM 805 C CA . ARG A 1 96 ? 9.493 -7.058 14.360 1.00 65.94 96 ARG A CA 1
ATOM 806 C C . ARG A 1 96 ? 10.566 -8.137 14.192 1.00 65.94 96 ARG A C 1
ATOM 808 O O . ARG A 1 96 ? 11.277 -8.128 13.191 1.00 65.94 96 ARG A O 1
ATOM 815 N N . ILE A 1 97 ? 10.693 -9.078 15.135 1.00 52.72 97 ILE A N 1
ATOM 816 C CA . ILE A 1 97 ? 11.834 -10.022 15.194 1.00 52.72 97 ILE A CA 1
ATOM 817 C C . ILE A 1 97 ? 11.918 -10.969 13.984 1.00 52.72 97 ILE A C 1
ATOM 819 O O . ILE A 1 97 ? 12.980 -11.531 13.735 1.00 52.72 97 ILE A O 1
ATOM 823 N N . ARG A 1 98 ? 10.861 -11.126 13.175 1.00 50.16 98 ARG A N 1
ATOM 824 C CA . ARG A 1 98 ? 10.873 -12.121 12.090 1.00 50.16 98 ARG A CA 1
ATOM 825 C C . ARG A 1 98 ? 11.157 -11.615 10.675 1.00 50.16 98 ARG A C 1
ATOM 827 O O . ARG A 1 98 ? 11.489 -12.465 9.860 1.00 50.16 98 ARG A O 1
ATOM 834 N N . ASN A 1 99 ? 11.006 -10.328 10.323 1.00 44.41 99 ASN A N 1
ATOM 835 C CA . ASN A 1 99 ? 10.930 -9.954 8.891 1.00 44.41 99 ASN A CA 1
ATOM 836 C C . ASN A 1 99 ? 11.410 -8.545 8.455 1.00 44.41 99 ASN A C 1
ATOM 838 O O . ASN A 1 99 ? 10.980 -8.065 7.410 1.00 44.41 99 ASN A O 1
ATOM 842 N N . GLY A 1 100 ? 12.359 -7.920 9.155 1.00 43.25 100 GLY A N 1
ATOM 843 C CA . GLY A 1 100 ? 13.149 -6.824 8.570 1.00 43.25 100 GLY A CA 1
ATOM 844 C C . GLY A 1 100 ? 12.811 -5.396 9.017 1.00 43.25 100 GLY A C 1
ATOM 845 O O . GLY A 1 100 ? 11.829 -5.149 9.705 1.00 43.25 100 GLY A O 1
ATOM 846 N N . ASN A 1 101 ? 13.743 -4.509 8.642 1.00 46.94 101 ASN A N 1
ATOM 847 C CA . ASN A 1 101 ? 13.900 -3.069 8.886 1.00 46.94 101 ASN A CA 1
ATOM 848 C C . ASN A 1 101 ? 13.516 -2.510 10.270 1.00 46.94 101 ASN A C 1
ATOM 850 O O . ASN A 1 101 ? 12.356 -2.442 10.663 1.00 46.94 101 ASN A O 1
ATOM 854 N N . LYS A 1 102 ? 14.527 -1.956 10.959 1.00 46.03 102 LYS A N 1
ATOM 855 C CA . LYS A 1 102 ? 14.439 -1.276 12.268 1.00 46.03 102 LYS A CA 1
ATOM 856 C C . LYS A 1 102 ? 13.459 -0.086 12.316 1.00 46.03 102 LYS A C 1
ATOM 858 O O . LYS A 1 102 ? 13.199 0.406 13.406 1.00 46.03 102 LYS A O 1
ATOM 863 N N . ASN A 1 103 ? 12.913 0.334 11.172 1.00 51.25 103 ASN A N 1
ATOM 864 C CA . ASN A 1 103 ? 12.149 1.571 11.005 1.00 51.25 103 ASN A CA 1
ATOM 865 C C . ASN A 1 103 ? 10.675 1.356 10.611 1.00 51.25 103 ASN A C 1
ATOM 867 O O . ASN A 1 103 ? 10.012 2.333 10.275 1.00 51.25 103 ASN A O 1
ATOM 871 N N . SER A 1 104 ? 10.154 0.121 10.603 1.00 62.41 104 SER A N 1
ATOM 872 C CA . SER A 1 104 ? 8.711 -0.085 10.391 1.00 62.41 104 SER A CA 1
ATOM 873 C C . SER A 1 104 ? 7.960 -0.070 11.721 1.00 62.41 104 SER A C 1
ATOM 875 O O . SER A 1 104 ? 8.350 -0.799 12.632 1.00 62.41 104 SER A O 1
ATOM 877 N N . ALA A 1 105 ? 6.869 0.696 11.809 1.00 71.69 105 ALA A N 1
ATOM 878 C CA . ALA A 1 105 ? 5.939 0.690 12.945 1.00 71.69 105 ALA A CA 1
ATOM 879 C C . ALA A 1 105 ? 4.566 0.074 12.603 1.00 71.69 105 ALA A C 1
ATOM 881 O O . ALA A 1 105 ? 3.606 0.216 13.371 1.00 71.69 105 ALA A O 1
ATOM 882 N N . GLY A 1 106 ? 4.486 -0.621 11.464 1.00 77.88 106 GLY A N 1
ATOM 883 C CA . GLY A 1 106 ? 3.311 -1.331 10.973 1.00 77.88 106 GLY A CA 1
ATOM 884 C C . GLY A 1 106 ? 3.671 -2.695 10.380 1.00 77.88 106 GLY A C 1
ATOM 885 O O . GLY A 1 106 ? 4.809 -2.939 9.972 1.00 77.88 106 GLY A O 1
ATOM 886 N N . ASN A 1 107 ? 2.717 -3.625 10.403 1.00 78.25 107 ASN A N 1
ATOM 887 C CA . ASN A 1 107 ? 2.858 -4.899 9.706 1.00 78.25 107 ASN A CA 1
ATOM 888 C C . ASN A 1 107 ? 1.488 -5.472 9.346 1.00 78.25 107 ASN A C 1
ATOM 890 O O . ASN A 1 107 ? 0.575 -5.478 10.174 1.00 78.25 107 ASN A O 1
ATOM 894 N N . TYR A 1 108 ? 1.372 -6.048 8.158 1.00 76.44 108 TYR A N 1
ATOM 895 C CA . TYR A 1 108 ? 0.197 -6.782 7.736 1.00 76.44 108 TYR A CA 1
ATOM 896 C C . TYR A 1 108 ? 0.513 -8.260 7.504 1.00 76.44 108 TYR A C 1
ATOM 898 O O . TYR A 1 108 ? 1.435 -8.640 6.778 1.00 76.44 108 TYR A O 1
ATOM 906 N N . SER A 1 109 ? -0.313 -9.127 8.086 1.00 68.88 109 SER A N 1
ATOM 907 C CA . SER A 1 109 ? -0.165 -10.571 7.955 1.00 68.88 109 SER A CA 1
ATOM 908 C C . SER A 1 109 ? -1.516 -11.276 8.024 1.00 68.88 109 SER A C 1
ATOM 910 O O . SER A 1 109 ? -2.265 -11.125 8.983 1.00 68.88 109 SER A O 1
ATOM 912 N N . TYR A 1 110 ? -1.828 -12.073 6.999 1.00 64.12 110 TYR A N 1
ATOM 913 C CA . TYR A 1 110 ? -2.989 -12.977 6.962 1.00 64.12 110 TYR A CA 1
ATOM 914 C C . TYR A 1 110 ? -4.344 -12.342 7.322 1.00 64.12 110 TYR A C 1
ATOM 916 O O . TYR A 1 110 ? -5.153 -12.954 8.012 1.00 64.12 110 TYR A O 1
ATOM 924 N N . GLY A 1 111 ? -4.619 -11.124 6.851 1.00 66.75 111 GLY A N 1
ATOM 925 C CA . GLY A 1 111 ? -5.880 -10.442 7.166 1.00 66.75 111 GLY A CA 1
ATOM 926 C C . GLY A 1 111 ? -5.861 -9.632 8.460 1.00 66.75 111 GLY A C 1
ATOM 927 O O . GLY A 1 111 ? -6.876 -9.008 8.761 1.00 66.75 111 GLY A O 1
ATOM 928 N N . HIS A 1 112 ? -4.732 -9.610 9.173 1.00 75.06 112 HIS A N 1
ATOM 929 C CA . HIS A 1 112 ? -4.503 -8.818 10.376 1.00 75.06 112 HIS A CA 1
ATOM 930 C C . HIS A 1 112 ? -3.533 -7.676 10.083 1.00 75.06 112 HIS A C 1
ATOM 932 O O . HIS A 1 112 ? -2.472 -7.887 9.497 1.00 75.06 112 HIS A O 1
ATOM 938 N N . CYS A 1 113 ? -3.906 -6.471 10.496 1.00 82.56 113 CYS A N 1
ATOM 939 C CA . CYS A 1 113 ? -3.088 -5.268 10.411 1.00 82.56 113 CYS A CA 1
ATOM 940 C C . CYS A 1 113 ? -2.629 -4.902 11.822 1.00 82.56 113 CYS A C 1
ATOM 942 O O . CYS A 1 113 ? -3.461 -4.805 12.716 1.00 82.56 113 CYS A O 1
ATOM 944 N N . TYR A 1 114 ? -1.333 -4.710 12.034 1.00 85.06 114 TYR A N 1
ATOM 945 C CA . TYR A 1 114 ? -0.737 -4.350 13.316 1.00 85.06 114 TYR A CA 1
ATOM 946 C C . TYR A 1 114 ? -0.141 -2.959 13.214 1.00 85.06 114 TYR A C 1
ATOM 948 O O . TYR A 1 114 ? 0.686 -2.707 12.343 1.00 85.06 114 TYR A O 1
ATOM 956 N N . LEU A 1 115 ? -0.543 -2.072 14.117 1.00 88.31 115 LEU A N 1
ATOM 957 C CA . LEU A 1 115 ? -0.135 -0.675 14.135 1.00 88.31 115 LEU A CA 1
ATOM 958 C C . LEU A 1 115 ? 0.390 -0.316 15.520 1.00 88.31 115 LEU A C 1
ATOM 960 O O . LEU A 1 115 ? -0.249 -0.590 16.540 1.00 88.31 115 LEU A O 1
ATOM 964 N N . THR A 1 116 ? 1.545 0.333 15.559 1.00 88.12 116 THR A N 1
ATOM 965 C CA . THR A 1 116 ? 2.135 0.804 16.812 1.00 88.12 116 THR A CA 1
ATOM 966 C C . THR A 1 116 ? 1.517 2.139 17.220 1.00 88.12 116 THR A C 1
ATOM 968 O O . THR A 1 116 ? 1.483 3.084 16.431 1.00 88.12 116 THR A O 1
ATOM 971 N N . ARG A 1 117 ? 1.026 2.252 18.460 1.00 87.88 117 ARG A N 1
ATOM 972 C CA . ARG A 1 117 ? 0.518 3.530 18.988 1.00 87.88 117 ARG A CA 1
ATOM 973 C C . ARG A 1 117 ? 1.656 4.530 19.200 1.00 87.88 117 ARG A C 1
ATOM 975 O O . ARG A 1 117 ? 2.689 4.176 19.753 1.00 87.88 117 ARG A O 1
ATOM 982 N N . GLY A 1 118 ? 1.398 5.797 18.876 1.00 73.81 118 GLY A N 1
ATOM 983 C CA . GLY A 1 118 ? 2.299 6.913 19.191 1.00 73.81 118 GLY A CA 1
ATOM 984 C C . GLY A 1 118 ? 3.310 7.246 18.096 1.00 73.81 118 GLY A C 1
ATOM 985 O O . GLY A 1 118 ? 4.092 8.177 18.267 1.00 73.81 118 GLY A O 1
ATOM 986 N N . ASP A 1 119 ? 3.274 6.544 16.961 1.00 74.44 119 ASP A N 1
ATOM 987 C CA . ASP A 1 119 ? 4.094 6.905 15.809 1.00 74.44 119 ASP A CA 1
ATOM 988 C C . ASP A 1 119 ? 3.612 8.237 15.198 1.00 74.44 119 ASP A C 1
ATOM 990 O O . ASP A 1 119 ? 2.427 8.413 14.907 1.00 74.44 119 ASP A O 1
ATOM 994 N N . LYS A 1 120 ? 4.520 9.193 14.967 1.00 73.19 120 LYS A N 1
ATOM 995 C CA . LYS A 1 120 ? 4.184 10.486 14.331 1.00 73.19 120 LYS A CA 1
ATOM 996 C C . LYS A 1 120 ? 3.656 10.320 12.897 1.00 73.19 120 LYS A C 1
ATOM 998 O O . LYS A 1 120 ? 2.979 11.197 12.374 1.00 73.19 120 LYS A O 1
ATOM 1003 N N . LYS A 1 121 ? 3.927 9.182 12.265 1.00 81.56 121 LYS A N 1
ATOM 1004 C CA . LYS A 1 121 ? 3.488 8.792 10.921 1.00 81.56 121 LYS A CA 1
ATOM 1005 C C . LYS A 1 121 ? 2.319 7.809 10.968 1.00 81.56 121 LYS A C 1
ATOM 1007 O O . LYS A 1 121 ? 2.029 7.170 9.959 1.00 81.56 121 LYS A O 1
ATOM 1012 N N . PHE A 1 122 ? 1.615 7.700 12.101 1.00 87.25 122 PHE A N 1
ATOM 1013 C CA . PHE A 1 122 ? 0.521 6.743 12.300 1.00 87.25 122 PHE A CA 1
ATOM 1014 C C . PHE A 1 122 ? -0.514 6.755 11.167 1.00 87.25 122 PHE A C 1
ATOM 1016 O O . PHE A 1 122 ? -0.939 5.690 10.730 1.00 87.25 122 PHE A O 1
ATOM 1023 N N . LEU A 1 123 ? -0.883 7.933 10.648 1.00 90.00 123 LEU A N 1
ATOM 1024 C CA . LEU A 1 123 ? -1.791 8.074 9.502 1.00 90.00 123 LEU A CA 1
ATOM 1025 C C . LEU A 1 123 ? -1.275 7.341 8.251 1.00 90.00 123 LEU A C 1
ATOM 1027 O O . LEU A 1 123 ? -1.995 6.532 7.665 1.00 90.00 123 LEU A O 1
ATOM 1031 N N . ASN A 1 124 ? -0.027 7.612 7.864 1.00 87.81 124 ASN A N 1
ATOM 1032 C CA . ASN A 1 124 ? 0.591 7.049 6.664 1.00 87.81 124 ASN A CA 1
ATOM 1033 C C . ASN A 1 124 ? 0.850 5.553 6.817 1.00 87.81 124 ASN A C 1
ATOM 1035 O O . ASN A 1 124 ? 0.534 4.786 5.913 1.00 87.81 124 ASN A O 1
ATOM 1039 N N . ILE A 1 125 ? 1.353 5.136 7.981 1.00 87.00 125 ILE A N 1
ATOM 1040 C CA . ILE A 1 125 ? 1.592 3.724 8.294 1.00 87.00 125 ILE A CA 1
ATOM 1041 C C . ILE A 1 125 ? 0.272 2.958 8.267 1.00 87.00 125 ILE A C 1
ATOM 1043 O O . ILE A 1 125 ? 0.176 1.931 7.607 1.00 87.00 125 ILE A O 1
ATOM 1047 N N . SER A 1 126 ? -0.784 3.494 8.885 1.00 89.56 126 SER A N 1
ATOM 1048 C CA . SER A 1 126 ? -2.114 2.879 8.830 1.00 89.56 126 SER A CA 1
ATOM 1049 C C . SER A 1 126 ? -2.581 2.697 7.390 1.00 89.56 126 SER A C 1
ATOM 1051 O O . SER A 1 126 ? -3.008 1.612 7.016 1.00 89.56 126 SER A O 1
ATOM 1053 N N . ALA A 1 127 ? -2.478 3.732 6.555 1.00 90.75 127 ALA A N 1
ATOM 1054 C CA . ALA A 1 127 ? -2.893 3.638 5.161 1.00 90.75 127 ALA A CA 1
ATOM 1055 C C . ALA A 1 127 ? -2.042 2.651 4.342 1.00 90.75 127 ALA A C 1
ATOM 1057 O O . ALA A 1 127 ? -2.595 1.930 3.512 1.00 90.75 127 ALA A O 1
ATOM 1058 N N . HIS A 1 128 ? -0.731 2.593 4.586 1.00 89.38 128 HIS A N 1
ATOM 1059 C CA . HIS A 1 128 ? 0.186 1.632 3.974 1.00 89.38 128 HIS A CA 1
ATOM 1060 C C . HIS A 1 128 ? -0.196 0.189 4.341 1.00 89.38 128 HIS A C 1
ATOM 1062 O O . HIS A 1 128 ? -0.452 -0.633 3.461 1.00 89.38 128 HIS A O 1
ATOM 1068 N N . GLU A 1 129 ? -0.345 -0.112 5.632 1.00 85.62 129 GLU A N 1
ATOM 1069 C CA . GLU A 1 129 ? -0.713 -1.458 6.084 1.00 85.62 129 GLU A CA 1
ATOM 1070 C C . GLU A 1 129 ? -2.126 -1.858 5.637 1.00 85.62 129 GLU A C 1
ATOM 1072 O O . GLU A 1 129 ? -2.388 -3.013 5.299 1.00 85.62 129 GLU A O 1
ATOM 1077 N N . LEU A 1 130 ? -3.059 -0.903 5.571 1.00 84.69 130 LEU A N 1
ATOM 1078 C CA . LEU A 1 130 ? -4.382 -1.142 4.995 1.00 84.69 130 LEU A CA 1
ATOM 1079 C C . LEU A 1 130 ? -4.305 -1.416 3.487 1.00 84.69 130 LEU A C 1
ATOM 1081 O O . LEU A 1 130 ? -5.056 -2.247 2.977 1.00 84.69 130 LEU A O 1
ATOM 1085 N N . ALA A 1 131 ? -3.389 -0.775 2.759 1.00 86.69 131 ALA A N 1
ATOM 1086 C CA . ALA A 1 131 ? -3.188 -1.044 1.341 1.00 86.69 131 ALA A CA 1
ATOM 1087 C C . ALA A 1 131 ? -2.668 -2.469 1.086 1.00 86.69 131 ALA A C 1
ATOM 1089 O O . ALA A 1 131 ? -3.037 -3.069 0.074 1.00 86.69 131 ALA A O 1
ATOM 1090 N N . HIS A 1 132 ? -1.919 -3.074 2.012 1.00 79.94 132 HIS A N 1
ATOM 1091 C CA . HIS A 1 132 ? -1.564 -4.495 1.929 1.00 79.94 132 HIS A CA 1
ATOM 1092 C C . HIS A 1 132 ? -2.781 -5.434 1.970 1.00 79.94 132 HIS A C 1
ATOM 1094 O O . HIS A 1 132 ? -2.728 -6.543 1.432 1.00 79.94 132 HIS A O 1
ATOM 1100 N N . ILE A 1 133 ? -3.922 -4.989 2.510 1.00 74.06 133 ILE A N 1
ATOM 1101 C CA . ILE A 1 133 ? -5.160 -5.782 2.529 1.00 74.06 133 ILE A CA 1
ATOM 1102 C C . ILE A 1 133 ? -5.662 -6.090 1.113 1.00 74.06 133 ILE A C 1
ATOM 1104 O O . ILE A 1 133 ? -6.358 -7.086 0.905 1.00 74.06 133 ILE A O 1
ATOM 1108 N N . THR A 1 134 ? -5.255 -5.310 0.108 1.00 67.00 134 THR A N 1
ATOM 1109 C CA . THR A 1 134 ? -5.531 -5.618 -1.304 1.00 67.00 134 THR A CA 1
ATOM 1110 C C . THR A 1 134 ? -5.076 -7.016 -1.720 1.00 67.00 134 THR A C 1
ATOM 1112 O O . THR A 1 134 ? -5.707 -7.613 -2.592 1.00 67.00 134 THR A O 1
ATOM 1115 N N . GLY A 1 135 ? -4.072 -7.599 -1.051 1.00 62.47 135 GLY A N 1
ATOM 1116 C CA . GLY A 1 135 ? -3.674 -8.988 -1.271 1.00 62.47 135 GLY A CA 1
ATOM 1117 C C . GLY A 1 135 ? -4.795 -10.004 -1.026 1.00 62.47 135 GLY A C 1
ATOM 1118 O O . GLY A 1 135 ? -4.787 -11.071 -1.637 1.00 62.47 135 GLY A O 1
ATOM 1119 N N . LEU A 1 136 ? -5.803 -9.685 -0.201 1.00 61.81 136 LEU A N 1
ATOM 1120 C CA . LEU A 1 136 ? -6.994 -10.529 -0.039 1.00 61.81 136 LEU A CA 1
ATOM 1121 C C . LEU A 1 136 ? -7.836 -10.600 -1.320 1.00 61.81 136 LEU A C 1
ATOM 1123 O O . LEU A 1 136 ? -8.407 -11.650 -1.606 1.00 61.81 136 LEU A O 1
ATOM 1127 N N . ILE A 1 137 ? -7.885 -9.528 -2.120 1.00 61.50 137 ILE A N 1
ATOM 1128 C CA . ILE A 1 137 ? -8.577 -9.527 -3.424 1.00 61.50 137 ILE A CA 1
ATOM 1129 C C . ILE A 1 137 ? -7.829 -10.426 -4.406 1.00 61.50 137 ILE A C 1
ATOM 1131 O O . ILE A 1 137 ? -8.457 -11.177 -5.152 1.00 61.50 137 ILE A O 1
ATOM 1135 N N . THR A 1 138 ? -6.493 -10.395 -4.382 1.00 56.66 138 THR A N 1
ATOM 1136 C CA . THR A 1 138 ? -5.654 -11.293 -5.188 1.00 56.66 138 THR A CA 1
ATOM 1137 C C . THR A 1 138 ? -5.938 -12.754 -4.847 1.00 56.66 138 THR A C 1
ATOM 1139 O O . THR A 1 138 ? -6.057 -13.594 -5.737 1.00 56.66 138 THR A O 1
ATOM 1142 N N . ILE A 1 139 ? -6.108 -13.057 -3.557 1.00 56.91 139 ILE A N 1
ATOM 1143 C CA . ILE A 1 139 ? -6.475 -14.390 -3.072 1.00 56.91 139 ILE A CA 1
ATOM 1144 C C . ILE A 1 139 ? -7.874 -14.794 -3.563 1.00 56.91 139 ILE A C 1
ATOM 1146 O O . ILE A 1 139 ? -8.013 -15.874 -4.135 1.00 56.91 139 ILE A O 1
ATOM 1150 N N . ASP A 1 140 ? -8.888 -13.939 -3.393 1.00 55.66 140 ASP A N 1
ATOM 1151 C CA . ASP A 1 140 ? -10.270 -14.188 -3.851 1.00 55.66 140 ASP A CA 1
ATOM 1152 C C . ASP A 1 140 ? -10.335 -14.444 -5.366 1.00 55.66 140 ASP A C 1
ATOM 1154 O O . ASP A 1 140 ? -10.993 -15.359 -5.861 1.00 55.66 140 ASP A O 1
ATOM 1158 N N . SER A 1 141 ? -9.561 -13.680 -6.125 1.00 54.94 141 SER A N 1
ATOM 1159 C CA . SER A 1 141 ? -9.533 -13.762 -7.582 1.00 54.94 141 SER A CA 1
ATOM 1160 C C . SER A 1 141 ? -8.758 -14.999 -8.094 1.00 54.94 141 SER A C 1
ATOM 1162 O O . SER A 1 141 ? -9.115 -15.593 -9.113 1.00 54.94 141 SER A O 1
ATOM 1164 N N . VAL A 1 142 ? -7.752 -15.488 -7.354 1.00 52.69 142 VAL A N 1
ATOM 1165 C CA . VAL A 1 142 ? -7.145 -16.813 -7.613 1.00 52.69 142 VAL A CA 1
ATOM 1166 C C . VAL A 1 142 ? -8.111 -17.951 -7.293 1.00 52.69 142 VAL A C 1
ATOM 1168 O O . VAL A 1 142 ? -8.211 -18.912 -8.055 1.00 52.69 142 VAL A O 1
ATOM 1171 N N . ILE A 1 143 ? -8.848 -17.849 -6.186 1.00 51.53 143 ILE A N 1
ATOM 1172 C CA . ILE A 1 143 ? -9.856 -18.840 -5.789 1.00 51.53 143 ILE A CA 1
ATOM 1173 C C . ILE A 1 143 ? -10.944 -18.972 -6.862 1.00 51.53 143 ILE A C 1
ATOM 1175 O O . ILE A 1 143 ? -11.294 -20.088 -7.251 1.00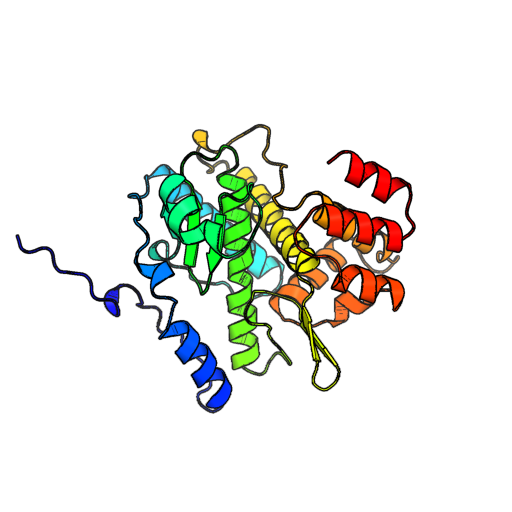 51.53 143 ILE A O 1
ATOM 1179 N N . THR A 1 144 ? -11.439 -17.845 -7.373 1.00 50.75 144 THR A N 1
ATOM 1180 C CA . THR A 1 144 ? -12.496 -17.783 -8.396 1.00 50.75 144 THR A CA 1
ATOM 1181 C C . THR A 1 144 ? -11.991 -18.035 -9.823 1.00 50.75 144 THR A C 1
ATOM 1183 O O . THR A 1 144 ? -12.748 -17.864 -10.775 1.00 50.75 144 THR A O 1
ATOM 1186 N N . LYS A 1 145 ? -10.732 -18.478 -9.986 1.00 53.34 145 LYS A N 1
ATOM 1187 C CA . LYS A 1 145 ? -10.077 -18.779 -11.275 1.00 53.34 145 LYS A CA 1
ATOM 1188 C C . LYS A 1 145 ? -10.054 -17.600 -12.263 1.00 53.34 145 LYS A C 1
ATOM 1190 O O . LYS A 1 145 ? -9.898 -17.808 -13.462 1.00 53.34 145 LYS A O 1
ATOM 1195 N N . THR A 1 146 ? -10.154 -16.362 -11.781 1.00 50.03 146 THR A N 1
ATOM 1196 C CA . THR A 1 146 ? -9.975 -15.158 -12.614 1.00 50.03 146 THR A CA 1
ATOM 1197 C C . THR A 1 146 ? -8.506 -14.740 -12.745 1.00 50.03 146 THR A C 1
ATOM 1199 O O . THR A 1 146 ? -8.187 -13.869 -13.554 1.00 50.03 146 THR A O 1
ATOM 1202 N N . ILE A 1 147 ? -7.594 -15.371 -11.994 1.00 50.16 147 ILE A N 1
ATOM 1203 C CA . ILE A 1 147 ? -6.151 -15.087 -12.001 1.00 50.16 147 ILE A CA 1
ATOM 1204 C C . ILE A 1 147 ? -5.341 -16.380 -12.114 1.00 50.16 147 ILE A C 1
ATOM 1206 O O . ILE A 1 147 ? -5.684 -17.401 -11.520 1.00 50.16 147 ILE A O 1
ATOM 1210 N N . LEU A 1 148 ? -4.212 -16.301 -12.824 1.00 44.69 148 LEU A N 1
ATOM 1211 C CA . LEU A 1 148 ? -3.300 -17.420 -13.040 1.00 44.69 148 LEU A CA 1
ATOM 1212 C C . LEU A 1 148 ? -2.419 -17.757 -11.818 1.00 44.69 148 LEU A C 1
ATOM 1214 O O . LEU A 1 148 ? -2.277 -18.941 -11.528 1.00 44.69 148 LEU A O 1
ATOM 1218 N N . HIS A 1 149 ? -1.869 -16.799 -11.051 1.00 50.94 149 HIS A N 1
ATOM 1219 C CA . HIS A 1 149 ? -0.966 -17.102 -9.921 1.00 50.94 149 HIS A CA 1
ATOM 1220 C C . HIS A 1 149 ? -0.980 -16.024 -8.813 1.00 50.94 149 HIS A C 1
ATOM 1222 O O . HIS A 1 149 ? -0.788 -14.850 -9.110 1.00 50.94 149 HIS A O 1
ATOM 1228 N N . ALA A 1 150 ? -1.126 -16.415 -7.537 1.00 41.53 150 ALA A N 1
ATOM 1229 C CA . ALA A 1 150 ? -0.900 -15.535 -6.379 1.00 41.53 150 ALA A CA 1
ATOM 1230 C C . ALA A 1 150 ? 0.261 -16.054 -5.531 1.00 41.53 150 ALA A C 1
ATOM 1232 O O . ALA A 1 150 ? 0.265 -17.210 -5.097 1.00 41.53 150 ALA A O 1
ATOM 1233 N N . SER A 1 151 ? 1.217 -15.176 -5.240 1.00 41.59 151 SER A N 1
ATOM 1234 C CA . SER A 1 151 ? 2.161 -15.378 -4.149 1.00 41.59 151 SER A CA 1
ATOM 1235 C C . SER A 1 151 ? 1.473 -15.024 -2.836 1.00 41.59 151 SER A C 1
ATOM 1237 O O . SER A 1 151 ? 1.032 -13.891 -2.637 1.00 41.59 151 SER A O 1
ATOM 1239 N N . LEU A 1 152 ? 1.417 -15.971 -1.902 1.00 47.22 152 LEU A N 1
ATOM 1240 C CA . LEU A 1 152 ? 1.013 -15.687 -0.527 1.00 47.22 152 LEU A CA 1
ATOM 1241 C C . LEU A 1 152 ? 2.177 -15.036 0.231 1.00 47.22 152 LEU A C 1
ATOM 1243 O O . LEU A 1 152 ? 2.796 -15.653 1.090 1.00 47.22 152 LEU A O 1
ATOM 1247 N N . ARG A 1 153 ? 2.458 -13.787 -0.170 1.00 45.25 153 ARG A N 1
ATOM 1248 C CA . ARG A 1 153 ? 2.927 -12.649 0.636 1.00 45.25 153 ARG A CA 1
ATOM 1249 C C . ARG A 1 153 ? 2.750 -11.326 -0.151 1.00 45.25 153 ARG A C 1
ATOM 1251 O O . ARG A 1 153 ? 3.676 -10.544 -0.284 1.00 45.25 153 ARG A O 1
ATOM 1258 N N . ILE A 1 154 ? 1.528 -11.118 -0.665 1.00 50.94 154 ILE A N 1
ATOM 1259 C CA . ILE A 1 154 ? 0.933 -9.816 -1.042 1.00 50.94 154 ILE A CA 1
ATOM 1260 C C . ILE A 1 154 ? 1.529 -9.129 -2.293 1.00 50.94 154 ILE A C 1
ATOM 1262 O O . ILE A 1 154 ? 2.086 -8.040 -2.209 1.00 50.94 154 ILE A O 1
ATOM 1266 N N . GLY A 1 155 ? 1.388 -9.728 -3.482 1.00 57.94 155 GLY A N 1
ATOM 1267 C CA . GLY A 1 155 ? 1.561 -8.962 -4.723 1.00 57.94 155 GLY A CA 1
ATOM 1268 C C . GLY A 1 155 ? 1.938 -9.753 -5.968 1.00 57.94 155 GLY A C 1
ATOM 1269 O O . GLY A 1 155 ? 1.668 -10.950 -6.083 1.00 57.94 155 GLY A O 1
ATOM 1270 N N . ILE A 1 156 ? 2.570 -9.053 -6.912 1.00 57.75 156 ILE A N 1
ATOM 1271 C CA . ILE A 1 156 ? 2.917 -9.565 -8.237 1.00 57.75 156 ILE A CA 1
ATOM 1272 C C . ILE A 1 156 ? 3.929 -10.696 -8.100 1.00 57.75 156 ILE A C 1
ATOM 1274 O O . ILE A 1 156 ? 5.010 -10.528 -7.523 1.00 57.75 156 ILE A O 1
ATOM 1278 N N . SER A 1 157 ? 3.610 -11.821 -8.735 1.00 60.50 157 SER A N 1
ATOM 1279 C CA . SER A 1 157 ? 4.565 -12.892 -8.970 1.00 60.50 157 SER A CA 1
ATOM 1280 C C . SER A 1 157 ? 4.483 -13.416 -10.394 1.00 60.50 157 SER A C 1
ATOM 1282 O O . SER A 1 157 ? 3.385 -13.633 -10.904 1.00 60.50 157 SER A O 1
ATOM 1284 N N . ARG A 1 158 ? 5.635 -13.669 -11.018 1.00 57.53 158 ARG A N 1
ATOM 1285 C CA . ARG A 1 158 ? 5.706 -14.273 -12.354 1.00 57.53 158 ARG A CA 1
ATOM 1286 C C . ARG A 1 158 ? 6.220 -15.700 -12.238 1.00 57.53 158 ARG A C 1
ATOM 1288 O O . ARG A 1 158 ? 7.297 -15.922 -11.689 1.00 57.53 158 ARG A O 1
ATOM 1295 N N . ARG A 1 159 ? 5.473 -16.665 -12.776 1.00 54.53 159 ARG A N 1
ATOM 1296 C CA . ARG A 1 159 ? 5.928 -18.054 -12.874 1.00 54.53 159 ARG A CA 1
ATOM 1297 C C . ARG A 1 159 ? 6.632 -18.275 -14.209 1.00 54.53 159 ARG A C 1
ATOM 1299 O O . ARG A 1 159 ? 6.085 -17.941 -15.255 1.00 54.53 159 ARG A O 1
ATOM 1306 N N . VAL A 1 160 ? 7.842 -18.823 -14.171 1.00 52.34 160 VAL A N 1
ATOM 1307 C CA . VAL A 1 160 ? 8.587 -19.257 -15.361 1.00 52.34 160 VAL A CA 1
ATOM 1308 C C . VAL A 1 160 ? 9.026 -20.696 -15.105 1.00 52.34 160 VAL A C 1
ATOM 1310 O O . VAL A 1 160 ? 9.915 -20.945 -14.291 1.00 52.34 160 VAL A O 1
ATOM 1313 N N . GLY A 1 161 ? 8.328 -21.654 -15.722 1.00 59.09 161 GLY A N 1
ATOM 1314 C CA . GLY A 1 161 ? 8.486 -23.081 -15.425 1.00 59.09 161 GLY A CA 1
ATOM 1315 C C . GLY A 1 161 ? 8.159 -23.413 -13.961 1.00 59.09 161 GLY A C 1
ATOM 1316 O O . GLY A 1 161 ? 7.059 -23.137 -13.468 1.00 59.09 161 GLY A O 1
ATOM 1317 N N . ASN A 1 162 ? 9.130 -23.987 -13.247 1.00 52.06 162 ASN A N 1
ATOM 1318 C CA . ASN A 1 162 ? 9.009 -24.332 -11.824 1.00 52.06 162 ASN A CA 1
ATOM 1319 C C . ASN A 1 162 ? 9.368 -23.183 -10.868 1.00 52.06 162 ASN A C 1
ATOM 1321 O O . ASN A 1 162 ? 9.166 -23.314 -9.662 1.00 52.06 162 ASN A O 1
ATOM 1325 N N . TYR A 1 163 ? 9.846 -22.049 -11.383 1.00 49.03 163 TYR A N 1
ATOM 1326 C CA . TYR A 1 163 ? 10.260 -20.911 -10.566 1.00 49.03 163 TYR A CA 1
ATOM 1327 C C . TYR A 1 163 ? 9.131 -19.894 -10.404 1.00 49.03 163 TYR A C 1
ATOM 1329 O O . TYR A 1 163 ? 8.459 -19.538 -11.374 1.00 49.03 163 TYR A O 1
ATOM 1337 N N . CYS A 1 164 ? 8.946 -19.401 -9.177 1.00 60.94 164 CYS A N 1
ATOM 1338 C CA . CYS A 1 164 ? 8.055 -18.291 -8.850 1.00 60.94 164 CYS A CA 1
ATOM 1339 C C . CYS A 1 164 ? 8.900 -17.076 -8.458 1.00 60.94 164 CYS A C 1
ATOM 1341 O O . CYS A 1 164 ? 9.613 -17.113 -7.457 1.00 60.94 164 CYS A O 1
ATOM 1343 N N . TRP A 1 165 ? 8.834 -16.013 -9.254 1.00 65.94 165 TRP A N 1
ATOM 1344 C CA . TRP A 1 165 ? 9.554 -14.768 -9.002 1.00 65.94 165 TRP A CA 1
ATOM 1345 C C . TRP A 1 165 ? 8.657 -13.786 -8.255 1.00 65.94 165 TRP A C 1
ATOM 1347 O O . TRP A 1 165 ? 7.526 -13.571 -8.683 1.00 65.94 165 TRP A O 1
ATOM 1357 N N . GLN A 1 166 ? 9.159 -13.177 -7.179 1.00 69.56 166 GLN A N 1
ATOM 1358 C CA . GLN A 1 166 ? 8.450 -12.175 -6.378 1.00 69.56 166 GLN A CA 1
ATOM 1359 C C . GLN A 1 166 ? 9.079 -10.793 -6.581 1.00 69.56 166 GLN A C 1
ATOM 1361 O O . GLN A 1 166 ? 10.300 -10.664 -6.563 1.00 69.56 166 GLN A O 1
ATOM 1366 N N . TYR A 1 167 ? 8.249 -9.764 -6.758 1.00 77.44 167 TYR A N 1
ATOM 1367 C CA . TYR A 1 167 ? 8.694 -8.379 -6.944 1.00 77.44 167 TYR A CA 1
ATOM 1368 C C . TYR A 1 167 ? 8.528 -7.571 -5.647 1.00 77.44 167 TYR A C 1
ATOM 1370 O O . TYR A 1 167 ? 7.746 -6.626 -5.602 1.00 77.44 167 TYR A O 1
ATOM 1378 N N . ASN A 1 168 ? 9.225 -7.961 -4.576 1.00 78.38 168 ASN A N 1
ATOM 1379 C CA . ASN A 1 168 ? 8.965 -7.452 -3.220 1.00 78.38 168 ASN A CA 1
ATOM 1380 C C . ASN A 1 168 ? 9.048 -5.923 -3.119 1.00 78.38 168 ASN A C 1
ATOM 1382 O O . ASN A 1 168 ? 8.068 -5.292 -2.741 1.00 78.38 168 ASN A O 1
ATOM 1386 N N . GLY A 1 169 ? 10.150 -5.302 -3.545 1.00 82.00 169 GLY A N 1
ATOM 1387 C CA . GLY A 1 169 ? 10.280 -3.845 -3.492 1.00 82.00 169 GLY A CA 1
ATOM 1388 C C . GLY A 1 169 ? 9.270 -3.104 -4.377 1.00 82.00 169 GLY A C 1
ATOM 1389 O O . GLY A 1 169 ? 8.864 -1.989 -4.060 1.00 82.00 169 GLY A O 1
ATOM 1390 N N . LEU A 1 170 ? 8.843 -3.705 -5.494 1.00 83.31 170 LEU A N 1
ATOM 1391 C CA . LEU A 1 170 ? 7.801 -3.124 -6.349 1.00 83.31 170 LEU A CA 1
ATOM 1392 C C . LEU A 1 170 ? 6.422 -3.219 -5.692 1.00 83.31 170 LEU A C 1
ATOM 1394 O O . LEU A 1 170 ? 5.635 -2.283 -5.806 1.00 83.31 170 LEU A O 1
ATOM 1398 N N . ASN A 1 171 ? 6.137 -4.336 -5.022 1.00 81.69 171 ASN A N 1
ATOM 1399 C CA . ASN A 1 171 ? 4.909 -4.527 -4.260 1.00 81.69 171 ASN A CA 1
ATOM 1400 C C . ASN A 1 171 ? 4.815 -3.473 -3.153 1.00 81.69 171 ASN A C 1
ATOM 1402 O O . ASN A 1 171 ? 3.805 -2.786 -3.083 1.00 81.69 171 ASN A O 1
ATOM 1406 N N . GLU A 1 172 ? 5.891 -3.248 -2.394 1.00 83.44 172 GLU A N 1
ATOM 1407 C CA . GLU A 1 172 ? 5.954 -2.178 -1.388 1.00 83.44 172 GLU A CA 1
ATOM 1408 C C . GLU A 1 172 ? 5.741 -0.783 -1.995 1.00 83.44 172 GLU A C 1
ATOM 1410 O O . GLU A 1 172 ? 4.949 0.012 -1.489 1.00 83.44 172 GLU A O 1
ATOM 1415 N N . ALA A 1 173 ? 6.369 -0.489 -3.140 1.00 86.81 173 ALA A N 1
ATOM 1416 C CA . ALA A 1 173 ? 6.168 0.784 -3.836 1.00 86.81 173 ALA A CA 1
ATOM 1417 C C . ALA A 1 173 ? 4.717 0.985 -4.308 1.00 86.81 173 ALA A C 1
ATOM 1419 O O . ALA A 1 173 ? 4.208 2.107 -4.287 1.00 86.81 173 ALA A O 1
ATOM 1420 N N . LEU A 1 174 ? 4.048 -0.081 -4.758 1.00 86.50 174 LEU A N 1
ATOM 1421 C CA . LEU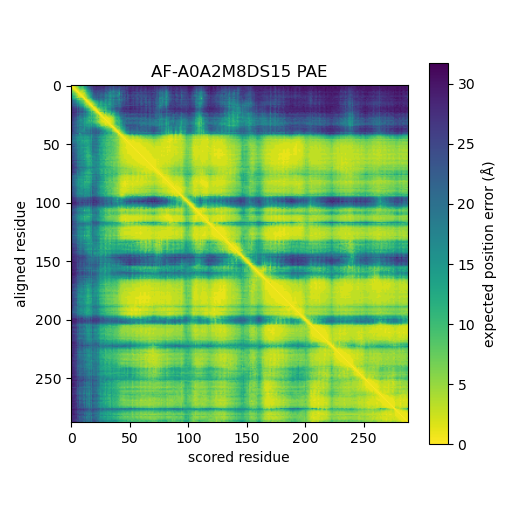 A 1 174 ? 2.651 -0.035 -5.192 1.00 86.50 174 LEU A CA 1
ATOM 1422 C C . LEU A 1 174 ? 1.697 0.073 -3.999 1.00 86.50 174 LEU A C 1
ATOM 1424 O O . LEU A 1 174 ? 0.773 0.884 -4.057 1.00 86.50 174 LEU A O 1
ATOM 1428 N N . THR A 1 175 ? 1.947 -0.665 -2.915 1.00 87.12 175 THR A N 1
ATOM 1429 C CA . THR A 1 175 ? 1.240 -0.527 -1.633 1.00 87.12 175 THR A CA 1
ATOM 1430 C C . THR A 1 175 ? 1.306 0.911 -1.140 1.00 87.12 175 THR A C 1
ATOM 1432 O O . THR A 1 175 ? 0.278 1.508 -0.835 1.00 87.12 175 THR A O 1
ATOM 1435 N N . GLU A 1 176 ? 2.492 1.510 -1.156 1.00 88.06 176 GLU A N 1
ATOM 1436 C CA . GLU A 1 176 ? 2.697 2.890 -0.735 1.00 88.06 176 GLU A CA 1
ATOM 1437 C C . GLU A 1 176 ? 1.919 3.884 -1.608 1.00 88.06 176 GLU A C 1
ATOM 1439 O O . GLU A 1 176 ? 1.278 4.804 -1.108 1.00 88.06 176 GLU A O 1
ATOM 1444 N N . VAL A 1 177 ? 1.907 3.677 -2.926 1.00 87.19 177 VAL A N 1
ATOM 1445 C CA . VAL A 1 177 ? 1.126 4.500 -3.858 1.00 87.19 177 VAL A CA 1
ATOM 1446 C C . VAL A 1 177 ? -0.378 4.421 -3.573 1.00 87.19 177 VAL A C 1
ATOM 1448 O O . VAL A 1 177 ? -1.070 5.435 -3.684 1.00 87.19 177 VAL A O 1
ATOM 1451 N N . ILE A 1 178 ? -0.893 3.243 -3.215 1.00 88.12 178 ILE A N 1
ATOM 1452 C CA . ILE A 1 178 ? -2.289 3.070 -2.791 1.00 88.12 178 ILE A CA 1
ATOM 1453 C C . ILE A 1 178 ? -2.512 3.781 -1.450 1.00 88.12 178 ILE A C 1
ATOM 1455 O O . ILE A 1 178 ? -3.467 4.544 -1.330 1.00 88.12 178 ILE A O 1
ATOM 1459 N N . GLY A 1 179 ? -1.613 3.597 -0.478 1.00 89.75 179 GLY A N 1
ATOM 1460 C CA . GLY A 1 179 ? -1.647 4.266 0.825 1.00 89.75 179 GLY A CA 1
ATOM 1461 C C . GLY A 1 179 ? -1.730 5.789 0.702 1.00 89.75 179 GLY A C 1
ATOM 1462 O O . GLY A 1 179 ? -2.610 6.414 1.291 1.00 89.75 179 GLY A O 1
ATOM 1463 N N . GLN A 1 180 ? -0.904 6.388 -0.158 1.00 88.25 180 GLN A N 1
ATOM 1464 C CA . GLN A 1 180 ? -0.934 7.825 -0.455 1.00 88.25 180 GLN A CA 1
ATOM 1465 C C . GLN A 1 180 ? -2.283 8.298 -1.009 1.00 88.25 180 GLN A C 1
ATOM 1467 O O . GLN A 1 180 ? -2.750 9.380 -0.651 1.00 88.25 180 GLN A O 1
ATOM 1472 N N . GLU A 1 181 ? -2.929 7.509 -1.871 1.00 89.81 181 GLU A N 1
ATOM 1473 C CA . GLU A 1 181 ? -4.262 7.842 -2.390 1.00 89.81 181 GLU A CA 1
ATOM 1474 C C . GLU A 1 181 ? -5.330 7.797 -1.294 1.00 89.81 181 GLU A C 1
ATOM 1476 O O . GLU A 1 181 ? -6.196 8.674 -1.248 1.00 89.81 181 GLU A O 1
ATOM 1481 N N . ILE A 1 182 ? -5.253 6.819 -0.385 1.00 92.19 182 ILE A N 1
ATOM 1482 C CA . ILE A 1 182 ? -6.145 6.730 0.781 1.00 92.19 182 ILE A CA 1
ATOM 1483 C C . ILE A 1 182 ? -5.974 7.979 1.652 1.00 92.19 182 ILE A C 1
ATOM 1485 O O . ILE A 1 182 ? -6.958 8.657 1.949 1.00 92.19 182 ILE A O 1
ATOM 1489 N N . VAL A 1 183 ? -4.732 8.325 2.011 1.00 91.94 183 VAL A N 1
ATOM 1490 C CA . VAL A 1 183 ? -4.424 9.497 2.848 1.00 91.94 183 VAL A CA 1
ATOM 1491 C C . VAL A 1 183 ? -4.880 10.788 2.175 1.00 91.94 183 VAL A C 1
ATOM 1493 O O . VAL A 1 183 ? -5.585 11.585 2.792 1.00 91.94 183 VAL A O 1
ATOM 1496 N N . SER A 1 184 ? -4.550 10.987 0.895 1.00 91.12 184 SER A N 1
ATOM 1497 C CA . SER A 1 184 ? -4.942 12.187 0.144 1.00 91.12 184 SER A CA 1
ATOM 1498 C C . SER A 1 184 ? -6.456 12.394 0.150 1.00 91.12 184 SER A C 1
ATOM 1500 O O . SER A 1 184 ? -6.939 13.514 0.335 1.00 91.12 184 SER A O 1
ATOM 1502 N N . ARG A 1 185 ? -7.230 11.317 -0.021 1.00 92.56 185 ARG A N 1
ATOM 1503 C CA . ARG A 1 185 ? -8.693 11.384 0.021 1.00 92.56 185 ARG A CA 1
ATOM 1504 C C . ARG A 1 185 ? -9.217 11.616 1.434 1.00 92.56 185 ARG A C 1
ATOM 1506 O O . ARG A 1 185 ? -10.082 12.472 1.604 1.00 92.56 185 ARG A O 1
ATOM 1513 N N . ALA A 1 186 ? -8.655 10.948 2.440 1.00 93.56 186 ALA A N 1
ATOM 1514 C CA . ALA A 1 186 ? -9.033 11.137 3.839 1.00 93.56 186 ALA A CA 1
ATOM 1515 C C . ALA A 1 186 ? -8.834 12.594 4.282 1.00 93.56 186 ALA A C 1
ATOM 1517 O O . ALA A 1 186 ? -9.739 13.188 4.867 1.00 93.56 186 ALA A O 1
ATOM 1518 N N . LEU A 1 187 ? -7.707 13.212 3.921 1.00 92.44 187 LEU A N 1
ATOM 1519 C CA . LEU A 1 187 ? -7.418 14.614 4.231 1.00 92.44 187 LEU A CA 1
ATOM 1520 C C . LEU A 1 187 ? -8.427 15.579 3.592 1.00 92.44 187 LEU A C 1
ATOM 1522 O O . LEU A 1 187 ? -8.863 16.527 4.244 1.00 92.44 187 LEU A O 1
ATOM 1526 N N . LYS A 1 188 ? -8.882 15.307 2.361 1.00 92.44 188 LYS A N 1
ATOM 1527 C CA . LYS A 1 188 ? -9.915 16.120 1.686 1.00 92.44 188 LYS A CA 1
ATOM 1528 C C . LYS A 1 188 ? -11.255 16.118 2.423 1.00 92.44 188 LYS A C 1
ATOM 1530 O O . LYS A 1 188 ? -12.000 17.085 2.306 1.00 92.44 188 LYS A O 1
ATOM 1535 N N . THR A 1 189 ? -11.556 15.075 3.198 1.00 91.50 189 THR A N 1
ATOM 1536 C CA . THR A 1 189 ? -12.797 15.021 3.991 1.00 91.50 189 THR A CA 1
ATOM 1537 C C . THR A 1 189 ? -12.779 15.937 5.212 1.00 91.50 189 THR A C 1
ATOM 1539 O O . THR A 1 189 ? -13.837 16.192 5.776 1.00 91.50 189 THR A O 1
ATOM 1542 N N . ARG A 1 190 ? -11.598 16.404 5.649 1.00 88.06 190 ARG A N 1
ATOM 1543 C CA . ARG A 1 190 ? -11.400 17.145 6.910 1.00 88.06 190 ARG A CA 1
ATOM 1544 C C . ARG A 1 190 ? -11.870 16.389 8.168 1.00 88.06 190 ARG A C 1
ATOM 1546 O O . ARG A 1 190 ? -12.087 17.003 9.206 1.00 88.06 190 ARG A O 1
ATOM 1553 N N . ARG A 1 191 ? -12.013 15.058 8.095 1.00 91.81 191 ARG A N 1
ATOM 1554 C CA . ARG A 1 191 ? -12.431 14.189 9.216 1.00 91.81 191 ARG A CA 1
ATOM 1555 C C . ARG A 1 191 ? -11.269 13.481 9.919 1.00 91.81 191 ARG A C 1
ATOM 1557 O O . ARG A 1 191 ? -11.500 12.747 10.876 1.00 91.81 191 ARG A O 1
ATOM 1564 N N . VAL A 1 192 ? -10.035 13.664 9.445 1.00 92.19 192 VAL A N 1
ATOM 1565 C CA . VAL A 1 192 ? -8.840 13.102 10.088 1.00 92.19 192 VAL A CA 1
ATOM 1566 C C . VAL A 1 192 ? -8.639 13.796 11.442 1.00 92.19 192 VAL A C 1
ATOM 1568 O O . VAL A 1 192 ? -8.547 15.025 11.466 1.00 92.19 192 VAL A O 1
ATOM 1571 N N . PRO A 1 193 ? -8.566 13.060 12.569 1.00 91.94 193 PRO A N 1
ATOM 1572 C CA . PRO A 1 193 ? -8.321 13.675 13.869 1.00 91.94 193 PRO A CA 1
ATOM 1573 C C . PRO A 1 193 ? -6.990 14.436 13.880 1.00 91.94 193 PRO A C 1
ATOM 1575 O O . PRO A 1 193 ? -5.965 13.891 13.474 1.00 91.94 193 PRO A O 1
ATOM 1578 N N . SER A 1 194 ? -6.994 15.668 14.395 1.00 90.12 194 SER A N 1
ATOM 1579 C CA . SER A 1 194 ? -5.847 16.591 14.330 1.00 90.12 194 SER A CA 1
ATOM 1580 C C . SER A 1 194 ? -4.552 16.046 14.935 1.00 90.12 194 SER A C 1
ATOM 1582 O O . SER A 1 194 ? -3.478 16.365 14.448 1.00 90.12 194 SER A O 1
ATOM 1584 N N . ILE A 1 195 ? -4.644 15.169 15.941 1.00 88.81 195 ILE A N 1
ATOM 1585 C CA . ILE A 1 195 ? -3.487 14.506 16.566 1.00 88.81 195 ILE A CA 1
ATOM 1586 C C . ILE A 1 195 ? -2.680 13.628 15.591 1.00 88.81 195 ILE A C 1
ATOM 1588 O O . ILE A 1 195 ? -1.531 13.305 15.870 1.00 88.81 195 ILE A O 1
ATOM 1592 N N . TYR A 1 196 ? -3.272 13.238 14.459 1.00 87.31 196 TYR A N 1
ATOM 1593 C CA . TYR A 1 196 ? -2.620 12.441 13.416 1.00 87.31 196 TYR A CA 1
ATOM 1594 C C . TYR A 1 196 ? -2.241 13.258 12.178 1.00 87.31 196 TYR A C 1
ATOM 1596 O O . TYR A 1 196 ? -1.754 12.690 11.202 1.00 87.31 196 TYR A O 1
ATOM 1604 N N . LEU A 1 197 ? -2.485 14.571 12.194 1.00 86.25 197 LEU A N 1
ATOM 1605 C CA . LEU A 1 197 ? -2.005 15.480 11.163 1.00 86.25 197 LEU A CA 1
ATOM 1606 C C . LEU A 1 197 ? -0.580 15.895 11.521 1.00 86.25 197 LEU A C 1
ATOM 1608 O O . LEU A 1 197 ? -0.339 16.430 12.601 1.00 86.25 197 LEU A O 1
ATOM 1612 N N . THR A 1 198 ? 0.360 15.641 10.618 1.00 76.38 198 THR A N 1
ATOM 1613 C CA . THR A 1 198 ? 1.755 16.059 10.768 1.00 76.38 198 THR A CA 1
ATOM 1614 C C . THR A 1 198 ? 2.239 16.722 9.489 1.00 76.38 198 THR A C 1
ATOM 1616 O O . THR A 1 198 ? 1.730 16.445 8.405 1.00 76.38 198 THR A O 1
ATOM 1619 N N . ASP A 1 199 ? 3.263 17.565 9.580 1.00 68.38 199 ASP A N 1
ATOM 1620 C CA . ASP A 1 199 ? 3.886 18.159 8.387 1.00 68.38 199 ASP A CA 1
ATOM 1621 C C . ASP A 1 199 ? 4.577 17.091 7.506 1.00 68.38 199 ASP A C 1
ATOM 1623 O O . ASP A 1 199 ? 4.860 17.302 6.327 1.00 68.38 199 ASP A O 1
ATOM 1627 N N . GLU A 1 200 ? 4.774 15.889 8.058 1.00 64.56 200 GLU A N 1
ATOM 1628 C CA . GLU A 1 200 ? 5.379 14.715 7.425 1.00 64.56 200 GLU A CA 1
ATOM 1629 C C . GLU A 1 200 ? 4.380 13.822 6.659 1.00 64.56 200 GLU A C 1
ATOM 1631 O O . GLU A 1 200 ? 4.693 12.676 6.332 1.00 64.56 200 GLU A O 1
ATOM 1636 N N . ILE A 1 201 ? 3.192 14.321 6.302 1.00 55.38 201 ILE A N 1
ATOM 1637 C CA . ILE A 1 201 ? 2.163 13.556 5.562 1.00 55.38 201 ILE A CA 1
ATOM 1638 C C . ILE A 1 201 ? 2.688 12.926 4.251 1.00 55.38 201 ILE A C 1
ATOM 1640 O O . ILE A 1 201 ? 2.155 11.916 3.804 1.00 55.38 201 ILE A O 1
ATOM 1644 N N . ASN A 1 202 ? 3.771 13.439 3.661 1.00 54.22 202 ASN A N 1
ATOM 1645 C CA . ASN A 1 202 ? 4.381 12.874 2.449 1.00 54.22 202 ASN A CA 1
ATOM 1646 C C . ASN A 1 202 ? 5.466 11.806 2.699 1.00 54.22 202 ASN A C 1
ATOM 1648 O O . ASN A 1 202 ? 6.065 11.321 1.734 1.00 54.22 202 ASN A O 1
ATOM 1652 N N . VAL A 1 203 ? 5.759 11.452 3.954 1.00 59.19 203 VAL A N 1
ATOM 1653 C CA . VAL A 1 203 ? 6.804 10.473 4.275 1.00 59.19 203 VAL A CA 1
ATOM 1654 C C . VAL A 1 203 ? 6.273 9.057 4.077 1.00 59.19 203 VAL A C 1
ATOM 1656 O O . VAL A 1 203 ? 5.374 8.606 4.784 1.00 59.19 203 VAL A O 1
ATOM 1659 N N . THR A 1 204 ? 6.860 8.372 3.102 1.00 65.56 204 THR A N 1
ATOM 1660 C CA . THR A 1 204 ? 6.554 6.988 2.734 1.00 65.56 204 THR A CA 1
ATOM 1661 C C . THR A 1 204 ? 7.404 5.993 3.507 1.00 65.56 204 THR A C 1
ATOM 1663 O O . THR A 1 204 ? 8.548 6.323 3.823 1.00 65.56 204 THR A O 1
ATOM 1666 N N . ALA A 1 205 ? 6.942 4.753 3.684 1.00 68.94 205 ALA A N 1
ATOM 1667 C CA . ALA A 1 205 ? 7.788 3.685 4.231 1.00 68.94 205 ALA A CA 1
ATOM 1668 C C . ALA A 1 205 ? 8.916 3.268 3.258 1.00 68.94 205 ALA A C 1
ATOM 1670 O O . ALA A 1 205 ? 9.996 2.872 3.695 1.00 68.94 205 ALA A O 1
ATOM 1671 N N . TYR A 1 206 ? 8.701 3.439 1.943 1.00 78.69 206 TYR A N 1
ATOM 1672 C CA . TYR A 1 206 ? 9.637 3.026 0.881 1.00 78.69 206 TYR A CA 1
ATOM 1673 C C . TYR A 1 206 ? 9.934 4.138 -0.147 1.00 78.69 206 TYR A C 1
ATOM 1675 O O . TYR A 1 206 ? 9.622 4.010 -1.338 1.00 78.69 206 TYR A O 1
ATOM 1683 N N . PRO A 1 207 ? 10.547 5.257 0.278 1.00 81.69 207 PRO A N 1
ATOM 1684 C CA . PRO A 1 207 ? 10.704 6.454 -0.557 1.00 81.69 207 PRO A CA 1
ATOM 1685 C C . PRO A 1 207 ? 11.584 6.220 -1.787 1.00 81.69 207 PRO A C 1
ATOM 1687 O O . PRO A 1 207 ? 11.262 6.693 -2.884 1.00 81.69 207 PRO A O 1
ATOM 1690 N N . ALA A 1 208 ? 12.654 5.437 -1.638 1.00 85.06 208 ALA A N 1
ATOM 1691 C CA . ALA A 1 208 ? 13.534 5.063 -2.739 1.00 85.06 208 ALA A CA 1
ATOM 1692 C C . ALA A 1 208 ? 12.799 4.213 -3.794 1.00 85.06 208 ALA A C 1
ATOM 1694 O O . ALA A 1 208 ? 12.857 4.511 -4.989 1.00 85.06 208 ALA A O 1
ATOM 1695 N N . HIS A 1 209 ? 12.029 3.210 -3.366 1.00 88.19 209 HIS A N 1
ATOM 1696 C CA . HIS A 1 209 ? 11.264 2.334 -4.259 1.00 88.19 209 HIS A CA 1
ATOM 1697 C C . HIS A 1 209 ? 10.148 3.084 -4.987 1.00 88.19 209 HIS A C 1
ATOM 1699 O O . HIS A 1 209 ? 9.977 2.922 -6.198 1.00 88.19 209 HIS A O 1
ATOM 1705 N N . VAL A 1 210 ? 9.434 3.974 -4.290 1.00 87.62 210 VAL A N 1
ATOM 1706 C CA . VAL A 1 210 ? 8.436 4.860 -4.910 1.00 87.62 210 VAL A CA 1
ATOM 1707 C C . VAL A 1 210 ? 9.084 5.776 -5.948 1.00 87.62 210 VAL A C 1
ATOM 1709 O O . VAL A 1 210 ? 8.490 6.031 -6.999 1.00 87.62 210 VAL A O 1
ATOM 1712 N N . CYS A 1 211 ? 10.303 6.261 -5.698 1.00 87.75 211 CYS A N 1
ATOM 1713 C CA . CYS A 1 211 ? 11.051 7.071 -6.658 1.00 87.75 211 CYS A CA 1
ATOM 1714 C C . CYS A 1 211 ? 11.333 6.294 -7.957 1.00 87.75 211 CYS A C 1
ATOM 1716 O O . CYS A 1 211 ? 11.079 6.807 -9.052 1.00 87.75 211 CYS A O 1
ATOM 1718 N N . ILE A 1 212 ? 11.772 5.036 -7.838 1.00 88.50 212 ILE A N 1
ATOM 1719 C CA . ILE A 1 212 ? 12.008 4.131 -8.974 1.00 88.50 212 ILE A CA 1
ATOM 1720 C C . ILE A 1 212 ? 10.710 3.869 -9.736 1.00 88.50 212 ILE A C 1
ATOM 1722 O O . ILE A 1 212 ? 10.669 4.035 -10.956 1.00 88.50 212 ILE A O 1
ATOM 1726 N N . LEU A 1 213 ? 9.625 3.532 -9.035 1.00 87.69 213 LEU A N 1
ATOM 1727 C CA . LEU A 1 213 ? 8.324 3.291 -9.656 1.00 87.69 213 LEU A CA 1
ATOM 1728 C C . LEU A 1 213 ? 7.831 4.521 -10.433 1.00 87.69 213 LEU A C 1
ATOM 1730 O O . LEU A 1 213 ? 7.448 4.406 -11.597 1.00 87.69 213 LEU A O 1
ATOM 1734 N N . LYS A 1 214 ? 7.895 5.717 -9.832 1.00 86.25 214 LYS A N 1
ATOM 1735 C CA . LYS A 1 214 ? 7.521 6.977 -10.499 1.00 86.25 214 LYS A CA 1
ATOM 1736 C C . LYS A 1 214 ? 8.379 7.240 -11.739 1.00 86.25 214 LYS A C 1
ATOM 1738 O O . LYS A 1 214 ? 7.855 7.709 -12.751 1.00 86.25 214 LYS A O 1
ATOM 1743 N N . HIS A 1 215 ? 9.674 6.925 -11.685 1.00 86.81 215 HIS A N 1
ATOM 1744 C CA . HIS A 1 215 ? 10.564 7.029 -12.840 1.00 86.81 215 HIS A CA 1
ATOM 1745 C C . HIS A 1 215 ? 10.144 6.090 -13.979 1.00 86.81 215 HIS A C 1
ATOM 1747 O O . HIS A 1 215 ? 10.036 6.532 -15.124 1.00 86.81 215 HIS A O 1
ATOM 1753 N N . LEU A 1 216 ? 9.865 4.821 -13.670 1.00 83.94 216 LEU A N 1
ATOM 1754 C CA . LEU A 1 216 ? 9.446 3.822 -14.657 1.00 83.94 216 LEU A CA 1
ATOM 1755 C C . LEU A 1 216 ? 8.100 4.172 -15.294 1.00 83.94 216 LEU A C 1
ATOM 1757 O O . LEU A 1 216 ? 7.979 4.143 -16.516 1.00 83.94 216 LEU A O 1
ATOM 1761 N N . ILE A 1 217 ? 7.121 4.590 -14.486 1.00 84.00 217 ILE A N 1
ATOM 1762 C CA . ILE A 1 217 ? 5.820 5.050 -14.983 1.00 84.00 217 ILE A CA 1
ATOM 1763 C C . ILE A 1 217 ? 6.004 6.210 -15.961 1.00 84.00 217 ILE A C 1
ATOM 1765 O O . ILE A 1 217 ? 5.454 6.174 -17.055 1.00 84.00 217 ILE A O 1
ATOM 1769 N N . LYS A 1 218 ? 6.812 7.217 -15.600 1.00 83.88 218 LYS A N 1
ATOM 1770 C CA . LYS A 1 218 ? 7.047 8.384 -16.459 1.00 83.88 218 LYS A CA 1
ATOM 1771 C C . LYS A 1 218 ? 7.645 7.998 -17.814 1.00 83.88 218 LYS A C 1
ATOM 1773 O O . LYS A 1 218 ? 7.312 8.628 -18.810 1.00 83.88 218 LYS A O 1
ATOM 1778 N N . ARG A 1 219 ? 8.510 6.980 -17.861 1.00 80.44 219 ARG A N 1
ATOM 1779 C CA . ARG A 1 219 ? 9.103 6.480 -19.114 1.00 80.44 219 ARG A CA 1
ATOM 1780 C C . ARG A 1 219 ? 8.128 5.684 -19.975 1.00 80.44 219 ARG A C 1
ATOM 1782 O O . ARG A 1 219 ? 8.325 5.631 -21.180 1.00 80.44 219 ARG A O 1
ATOM 1789 N N . ALA A 1 220 ? 7.121 5.068 -19.366 1.00 77.38 220 ALA A N 1
ATOM 1790 C CA . ALA A 1 220 ? 6.120 4.276 -20.071 1.00 77.38 220 ALA A CA 1
ATOM 1791 C C . ALA A 1 220 ? 4.949 5.107 -20.622 1.00 77.38 220 ALA A C 1
ATOM 1793 O O . ALA A 1 220 ? 4.106 4.565 -21.333 1.00 77.38 220 ALA A O 1
ATOM 1794 N N . ILE A 1 221 ? 4.877 6.403 -20.296 1.00 79.38 221 ILE A N 1
ATOM 1795 C CA . ILE A 1 221 ? 3.877 7.320 -20.857 1.00 79.38 221 ILE A CA 1
ATOM 1796 C C . ILE A 1 221 ? 4.104 7.451 -22.364 1.00 79.38 221 ILE A C 1
ATOM 1798 O O . ILE A 1 221 ? 5.169 7.873 -22.810 1.00 79.38 221 ILE A O 1
ATOM 1802 N N . SER A 1 222 ? 3.070 7.120 -23.131 1.00 70.62 222 SER A N 1
ATOM 1803 C CA . SER A 1 222 ? 2.974 7.346 -24.572 1.00 70.62 222 SER A CA 1
ATOM 1804 C C . SER A 1 222 ? 1.926 8.433 -24.862 1.00 70.62 222 SER A C 1
ATOM 1806 O O . SER A 1 222 ? 1.093 8.718 -23.999 1.00 70.62 222 SER A O 1
ATOM 1808 N N . PRO A 1 223 ? 1.885 9.009 -26.079 1.00 71.50 223 PRO A N 1
ATOM 1809 C CA . PRO A 1 223 ? 0.853 9.981 -26.465 1.00 71.50 223 PRO A CA 1
ATOM 1810 C C . PRO A 1 223 ? -0.591 9.479 -26.284 1.00 71.50 223 PRO A C 1
ATOM 1812 O O . PRO A 1 223 ? -1.508 10.273 -26.110 1.00 71.50 223 PRO A O 1
ATOM 1815 N N . SER A 1 224 ? -0.794 8.159 -26.291 1.00 74.00 224 SER A N 1
ATOM 1816 C CA . SER A 1 224 ? -2.091 7.496 -26.129 1.00 74.00 224 SER A CA 1
ATOM 1817 C C . SER A 1 224 ? -2.425 7.086 -24.687 1.00 74.00 224 SER A C 1
ATOM 1819 O O . SER A 1 224 ? -3.484 6.502 -24.457 1.00 74.00 224 SER A O 1
ATOM 1821 N N . CYS A 1 225 ? -1.554 7.350 -23.703 1.00 77.00 225 CYS A N 1
ATOM 1822 C CA . CYS A 1 225 ? -1.757 6.891 -22.329 1.00 77.00 225 CYS A CA 1
ATOM 1823 C C . CYS A 1 225 ? -1.390 7.959 -21.292 1.00 77.00 225 CYS A C 1
ATOM 1825 O O . CYS A 1 225 ? -0.252 8.413 -21.217 1.00 77.00 225 CYS A O 1
ATOM 1827 N N . SER A 1 226 ? -2.343 8.334 -20.434 1.00 84.06 226 SER A N 1
ATOM 1828 C CA . SER A 1 226 ? -2.080 9.285 -19.350 1.00 84.06 226 SER A CA 1
ATOM 1829 C C . SER A 1 226 ? -1.343 8.634 -18.173 1.00 84.06 226 SER A C 1
ATOM 1831 O O . SER A 1 226 ? -1.508 7.444 -17.897 1.00 84.06 226 SER A O 1
ATOM 1833 N N . LEU A 1 227 ? -0.584 9.440 -17.417 1.00 83.12 227 LEU A N 1
ATOM 1834 C CA . LEU A 1 227 ? 0.079 9.035 -16.166 1.00 83.12 227 LEU A CA 1
ATOM 1835 C C . LEU A 1 227 ? -0.875 8.279 -15.224 1.00 83.12 227 LEU A C 1
ATOM 1837 O O . LEU A 1 227 ? -0.541 7.224 -14.685 1.00 83.12 227 LEU A O 1
ATOM 1841 N N . GLU A 1 228 ? -2.077 8.825 -15.062 1.00 83.25 228 GLU A N 1
ATOM 1842 C CA . GLU A 1 228 ? -3.140 8.268 -14.231 1.00 83.25 228 GLU A CA 1
ATOM 1843 C C . GLU A 1 228 ? -3.605 6.892 -14.729 1.00 83.25 228 GLU A C 1
ATOM 1845 O O . GLU A 1 228 ? -3.822 5.975 -13.937 1.00 83.25 228 GLU A O 1
ATOM 1850 N N . SER A 1 229 ? -3.713 6.718 -16.048 1.00 83.12 229 SER A N 1
ATOM 1851 C CA . SER A 1 229 ? -4.120 5.446 -16.650 1.00 83.12 229 SER A CA 1
ATOM 1852 C C . SER A 1 229 ? -3.085 4.352 -16.392 1.00 83.12 229 SER A C 1
ATOM 1854 O O . SER A 1 229 ? -3.451 3.247 -15.990 1.00 83.12 229 SER A O 1
ATOM 1856 N N . ILE A 1 230 ? -1.793 4.667 -16.534 1.00 82.69 230 ILE A N 1
ATOM 1857 C CA . ILE A 1 230 ? -0.702 3.722 -16.248 1.00 82.69 230 ILE A CA 1
ATOM 1858 C C . ILE A 1 230 ? -0.673 3.368 -14.761 1.00 82.69 230 ILE A C 1
ATOM 1860 O O . ILE A 1 230 ? -0.583 2.192 -14.409 1.00 82.69 230 ILE A O 1
ATOM 1864 N N . LYS A 1 231 ? -0.806 4.367 -13.878 1.00 82.38 231 LYS A N 1
ATOM 1865 C CA . LYS A 1 231 ? -0.847 4.166 -12.424 1.00 82.38 231 LYS A CA 1
ATOM 1866 C C . LYS A 1 231 ? -1.981 3.221 -12.024 1.00 82.38 231 LYS A C 1
ATOM 1868 O O . LYS A 1 231 ? -1.725 2.213 -11.367 1.00 82.38 231 LYS A O 1
ATOM 1873 N N . LYS A 1 232 ? -3.213 3.501 -12.467 1.00 83.50 232 LYS A N 1
ATOM 1874 C CA . LYS A 1 232 ? -4.383 2.635 -12.237 1.00 83.50 232 LYS A CA 1
ATOM 1875 C C . LYS A 1 232 ? -4.128 1.213 -12.701 1.00 83.50 232 LYS A C 1
ATOM 1877 O O . LYS A 1 232 ? -4.444 0.261 -11.997 1.00 83.50 232 LYS A O 1
ATOM 1882 N N . ALA A 1 233 ? -3.561 1.072 -13.889 1.00 80.56 233 ALA A N 1
ATOM 1883 C CA . ALA A 1 233 ? -3.363 -0.219 -14.505 1.00 80.56 233 ALA A CA 1
ATOM 1884 C C . ALA A 1 233 ? -2.284 -1.062 -13.809 1.00 80.56 233 ALA A C 1
ATOM 1886 O O . ALA A 1 233 ? -2.468 -2.266 -13.623 1.00 80.56 233 ALA A O 1
ATOM 1887 N N . LEU A 1 234 ? -1.196 -0.439 -13.353 1.00 80.44 234 LEU A N 1
ATOM 1888 C CA . LEU A 1 234 ? -0.169 -1.091 -12.535 1.00 80.44 234 LEU A CA 1
ATOM 1889 C C . LEU A 1 234 ? -0.699 -1.499 -11.166 1.00 80.44 234 LEU A C 1
ATOM 1891 O O . LEU A 1 234 ? -0.475 -2.624 -10.731 1.00 80.44 234 LEU A O 1
ATOM 1895 N N . VAL A 1 235 ? -1.452 -0.622 -10.505 1.00 79.62 235 VAL A N 1
ATOM 1896 C CA . VAL A 1 235 ? -2.085 -0.958 -9.228 1.00 79.62 235 VAL A CA 1
ATOM 1897 C C . VAL A 1 235 ? -3.093 -2.094 -9.417 1.00 79.62 235 VAL A C 1
ATOM 1899 O O . VAL A 1 235 ? -3.087 -3.063 -8.665 1.00 79.62 235 VAL A O 1
ATOM 1902 N N . ARG A 1 236 ? -3.908 -2.058 -10.475 1.00 76.25 236 ARG A N 1
ATOM 1903 C CA . ARG A 1 236 ? -4.815 -3.163 -10.805 1.00 76.25 236 ARG A CA 1
ATOM 1904 C C . ARG A 1 236 ? -4.052 -4.452 -11.106 1.00 76.25 236 ARG A C 1
ATOM 1906 O O . ARG A 1 236 ? -4.502 -5.517 -10.704 1.00 76.25 236 ARG A O 1
ATOM 1913 N N . SER A 1 237 ? -2.897 -4.372 -11.762 1.00 75.25 237 SER A N 1
ATOM 1914 C CA . SER A 1 237 ? -2.001 -5.518 -11.999 1.00 75.25 237 SER A CA 1
ATOM 1915 C C . SER A 1 237 ? -1.491 -6.121 -10.700 1.00 75.25 237 SER A C 1
ATOM 1917 O O . SER A 1 237 ? -1.447 -7.336 -10.564 1.00 75.25 237 SER A O 1
ATOM 1919 N N . TYR A 1 238 ? -1.171 -5.275 -9.725 1.00 77.12 238 TYR A N 1
ATOM 1920 C CA . TYR A 1 238 ? -0.803 -5.703 -8.384 1.00 77.12 238 TYR A CA 1
ATOM 1921 C C . TYR A 1 238 ? -1.938 -6.432 -7.669 1.00 77.12 238 TYR A C 1
ATOM 1923 O O . TYR A 1 238 ? -1.751 -7.558 -7.215 1.00 77.12 238 TYR A O 1
ATOM 1931 N N . ILE A 1 239 ? -3.140 -5.856 -7.675 1.00 70.50 239 ILE A N 1
ATOM 1932 C CA . ILE A 1 239 ? -4.318 -6.454 -7.033 1.00 70.50 239 ILE A CA 1
ATOM 1933 C C . ILE A 1 239 ? -4.735 -7.756 -7.732 1.00 70.50 239 ILE A C 1
ATOM 1935 O O . ILE A 1 239 ? -5.104 -8.728 -7.080 1.00 70.50 239 ILE A O 1
ATOM 1939 N N . THR A 1 240 ? -4.673 -7.794 -9.061 1.00 66.19 240 THR A N 1
ATOM 1940 C CA . THR A 1 240 ? -5.134 -8.935 -9.869 1.00 66.19 240 THR A CA 1
ATOM 1941 C C . THR A 1 240 ? -4.024 -9.919 -10.235 1.00 66.19 240 THR A C 1
ATOM 1943 O O . THR A 1 240 ? -4.270 -10.853 -10.988 1.00 66.19 240 THR A O 1
ATOM 1946 N N . GLY A 1 241 ? -2.783 -9.711 -9.796 1.00 65.12 241 GLY A N 1
ATOM 1947 C CA . GLY A 1 241 ? -1.636 -10.523 -10.222 1.00 65.12 241 GLY A CA 1
ATOM 1948 C C . GLY A 1 241 ? -1.385 -10.564 -11.743 1.00 65.12 241 GLY A C 1
ATOM 1949 O O . GLY A 1 241 ? -0.548 -11.342 -12.196 1.00 65.12 241 GLY A O 1
ATOM 1950 N N . ASN A 1 242 ? -2.099 -9.771 -12.551 1.00 69.44 242 ASN A N 1
ATOM 1951 C CA . ASN A 1 242 ? -1.970 -9.759 -14.004 1.00 69.44 242 ASN A CA 1
ATOM 1952 C C . ASN A 1 242 ? -0.753 -8.923 -14.406 1.00 69.44 242 ASN A C 1
ATOM 1954 O O . ASN A 1 242 ? -0.755 -7.709 -14.249 1.00 69.44 242 ASN A O 1
ATOM 1958 N N . ASP A 1 243 ? 0.273 -9.550 -14.976 1.00 68.50 243 ASP A N 1
ATOM 1959 C CA . ASP A 1 243 ? 1.536 -8.887 -15.309 1.00 68.50 243 ASP A CA 1
ATOM 1960 C C . ASP A 1 243 ? 1.506 -8.040 -16.597 1.00 68.50 243 ASP A C 1
ATOM 1962 O O . ASP A 1 243 ? 2.530 -7.464 -16.976 1.00 68.50 243 ASP A O 1
ATOM 1966 N N . LYS A 1 244 ? 0.356 -7.920 -17.278 1.00 70.31 244 LYS A N 1
ATOM 1967 C CA . LYS A 1 244 ? 0.249 -7.247 -18.584 1.00 70.31 244 LYS A CA 1
ATOM 1968 C C . LYS A 1 244 ? 0.803 -5.822 -18.566 1.00 70.31 244 LYS A C 1
ATOM 1970 O O . LYS A 1 244 ? 1.520 -5.452 -19.490 1.00 70.31 244 LYS A O 1
ATOM 1975 N N . TYR A 1 245 ? 0.534 -5.045 -17.516 1.00 72.44 245 TYR A N 1
ATOM 1976 C CA . TYR A 1 245 ? 1.033 -3.667 -17.423 1.00 72.44 245 TYR A CA 1
ATOM 1977 C C . TYR A 1 245 ? 2.458 -3.564 -16.882 1.00 72.44 245 TYR A C 1
ATOM 1979 O O . TYR A 1 245 ? 3.120 -2.551 -17.099 1.00 72.44 245 TYR A O 1
ATOM 1987 N N . LEU A 1 246 ? 2.982 -4.621 -16.257 1.00 74.12 246 LEU A N 1
ATOM 1988 C CA . LEU A 1 246 ? 4.404 -4.677 -15.920 1.00 74.12 246 LEU A CA 1
ATOM 1989 C C . LEU A 1 246 ? 5.255 -4.742 -17.175 1.00 74.12 246 LEU A C 1
ATOM 1991 O O . LEU A 1 246 ? 6.282 -4.078 -17.243 1.00 74.12 246 LEU A O 1
ATOM 1995 N N . LYS A 1 247 ? 4.789 -5.459 -18.201 1.00 72.62 247 LYS A N 1
ATOM 1996 C CA . LYS A 1 247 ? 5.454 -5.510 -19.510 1.00 72.62 247 LYS A CA 1
ATOM 1997 C C . LYS A 1 247 ? 5.548 -4.129 -20.171 1.00 72.62 247 LYS A C 1
ATOM 1999 O O . LYS A 1 247 ? 6.473 -3.899 -20.934 1.00 72.62 247 LYS A O 1
ATOM 2004 N N . CYS A 1 248 ? 4.649 -3.198 -19.842 1.00 72.62 248 CYS A N 1
ATOM 2005 C CA . CYS A 1 248 ? 4.702 -1.822 -20.347 1.00 72.62 248 CYS A CA 1
ATOM 2006 C C . CYS A 1 248 ? 5.783 -0.969 -19.665 1.00 72.62 248 CYS A C 1
ATOM 2008 O O . CYS A 1 248 ? 6.328 -0.071 -20.298 1.00 72.62 248 CYS A O 1
ATOM 2010 N N . ILE A 1 249 ? 6.094 -1.226 -18.389 1.00 77.38 249 ILE A N 1
ATOM 2011 C CA . ILE A 1 249 ? 7.117 -0.469 -17.640 1.00 77.38 249 ILE A CA 1
ATOM 2012 C C . ILE A 1 249 ? 8.474 -1.183 -17.556 1.00 77.38 249 ILE A C 1
ATOM 2014 O O . ILE A 1 249 ? 9.457 -0.579 -17.132 1.00 77.38 249 ILE A O 1
ATOM 2018 N N . ILE A 1 250 ? 8.533 -2.457 -17.950 1.00 76.50 250 ILE A N 1
ATOM 2019 C CA . ILE A 1 250 ? 9.741 -3.283 -18.016 1.00 76.50 250 ILE A CA 1
ATOM 2020 C C . ILE A 1 250 ? 10.109 -3.460 -19.500 1.00 76.50 250 ILE A C 1
ATOM 2022 O O . ILE A 1 250 ? 9.706 -4.445 -20.117 1.00 76.50 250 ILE A O 1
ATOM 2026 N N . PRO A 1 251 ? 10.856 -2.514 -20.100 1.00 71.25 251 PRO A N 1
ATOM 2027 C CA . PRO A 1 251 ? 11.100 -2.487 -21.543 1.00 71.25 251 PRO A CA 1
ATOM 2028 C C . PRO A 1 251 ? 12.102 -3.545 -22.021 1.00 71.25 251 PRO A C 1
ATOM 2030 O O . PRO A 1 251 ? 12.214 -3.774 -23.220 1.00 71.25 251 PRO A O 1
ATOM 2033 N N . ASN A 1 252 ? 12.878 -4.149 -21.115 1.00 78.06 252 ASN A N 1
ATOM 2034 C CA . ASN A 1 252 ? 13.868 -5.168 -21.450 1.00 78.06 252 ASN A CA 1
ATOM 2035 C C . ASN A 1 252 ? 14.211 -6.062 -20.246 1.00 78.06 252 ASN A C 1
ATOM 2037 O O . ASN A 1 252 ? 13.834 -5.788 -19.102 1.00 78.06 252 ASN A O 1
ATOM 2041 N N . GLU A 1 253 ? 14.965 -7.125 -20.520 1.00 78.19 253 GLU A N 1
ATOM 2042 C CA . GLU A 1 253 ? 15.381 -8.128 -19.540 1.00 78.19 253 GLU A CA 1
ATOM 2043 C C . GLU A 1 253 ? 16.227 -7.548 -18.399 1.00 78.19 253 GLU A C 1
ATOM 2045 O O . GLU A 1 253 ? 16.012 -7.895 -17.240 1.00 78.19 253 GLU A O 1
ATOM 2050 N N . ARG A 1 254 ? 17.118 -6.590 -18.684 1.00 78.69 254 ARG A N 1
ATOM 2051 C CA . ARG A 1 254 ? 17.932 -5.921 -17.657 1.00 78.69 254 ARG A CA 1
ATOM 2052 C C . ARG A 1 254 ? 17.060 -5.195 -16.629 1.00 78.69 254 ARG A C 1
ATOM 2054 O O . ARG A 1 254 ? 17.308 -5.313 -15.431 1.00 78.69 254 ARG A O 1
ATOM 2061 N N . VAL A 1 255 ? 16.018 -4.488 -17.072 1.00 77.00 255 VAL A N 1
ATOM 2062 C 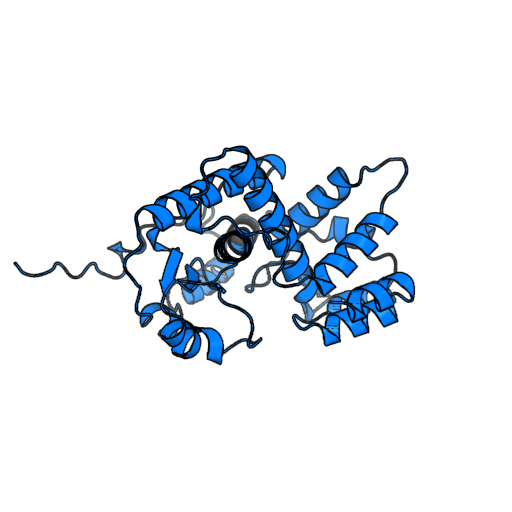CA . VAL A 1 255 ? 15.044 -3.849 -16.168 1.00 77.00 255 VAL A CA 1
ATOM 2063 C C . VAL A 1 255 ? 14.238 -4.904 -15.408 1.00 77.00 255 VAL A C 1
ATOM 2065 O O . VAL A 1 255 ? 13.988 -4.737 -14.217 1.00 77.00 255 VAL A O 1
ATOM 2068 N N . ALA A 1 256 ? 13.873 -6.012 -16.058 1.00 77.06 256 ALA A N 1
ATOM 2069 C CA . ALA A 1 256 ? 13.139 -7.099 -15.411 1.00 77.06 256 ALA A CA 1
ATOM 2070 C C . ALA A 1 256 ? 13.941 -7.717 -14.257 1.00 77.06 256 ALA A C 1
ATOM 2072 O O . ALA A 1 256 ? 13.396 -7.940 -13.175 1.00 77.06 256 ALA A O 1
ATOM 2073 N N . ILE A 1 257 ? 15.237 -7.953 -14.483 1.00 77.12 257 ILE A N 1
ATOM 2074 C CA . ILE A 1 257 ? 16.178 -8.470 -13.486 1.00 77.12 257 ILE A CA 1
ATOM 2075 C C . ILE A 1 257 ? 16.353 -7.460 -12.351 1.00 77.12 257 ILE A C 1
ATOM 2077 O O . ILE A 1 257 ? 16.234 -7.843 -11.191 1.00 77.12 257 ILE A O 1
ATOM 2081 N N . ALA A 1 258 ? 16.559 -6.177 -12.663 1.00 81.31 258 ALA A N 1
ATOM 2082 C CA . ALA A 1 258 ? 16.701 -5.129 -11.652 1.00 81.31 258 ALA A CA 1
ATOM 2083 C C . ALA A 1 258 ? 15.474 -5.067 -10.728 1.00 81.31 258 ALA A C 1
ATOM 2085 O O . ALA A 1 258 ? 15.600 -5.126 -9.511 1.00 81.31 258 ALA A O 1
ATOM 2086 N N . MET A 1 259 ? 14.272 -5.051 -11.309 1.00 81.38 259 MET A N 1
ATOM 2087 C CA . MET A 1 259 ? 13.018 -5.015 -10.554 1.00 81.38 259 MET A CA 1
ATOM 2088 C C . MET A 1 259 ? 12.778 -6.273 -9.718 1.00 81.38 259 MET A C 1
ATOM 2090 O O . MET A 1 259 ? 12.178 -6.192 -8.650 1.00 81.38 259 MET A O 1
ATOM 2094 N N . LYS A 1 260 ? 13.238 -7.433 -10.194 1.00 77.38 260 LYS A N 1
ATOM 2095 C CA . LYS A 1 260 ? 13.193 -8.697 -9.451 1.00 77.38 260 LYS A CA 1
ATOM 2096 C C . LYS A 1 260 ? 14.140 -8.686 -8.249 1.00 77.38 260 LYS A C 1
ATOM 2098 O O . LYS A 1 260 ? 13.804 -9.239 -7.210 1.00 77.38 260 LYS A O 1
ATOM 2103 N N . LEU A 1 261 ? 15.326 -8.103 -8.407 1.00 78.88 261 LEU A N 1
ATOM 2104 C CA . LEU A 1 261 ? 16.338 -8.025 -7.351 1.00 78.88 261 LEU A CA 1
ATOM 2105 C C . LEU A 1 261 ? 16.088 -6.873 -6.370 1.00 78.88 261 LEU A C 1
ATOM 2107 O O . LEU A 1 261 ? 16.745 -6.808 -5.334 1.00 78.88 261 LEU A O 1
ATOM 2111 N N . MET A 1 262 ? 15.129 -5.991 -6.666 1.00 85.12 262 MET A N 1
ATOM 2112 C CA . MET A 1 262 ? 14.714 -4.921 -5.769 1.00 85.12 262 MET A CA 1
ATOM 2113 C C . MET A 1 262 ? 14.022 -5.507 -4.527 1.00 85.12 262 MET A C 1
ATOM 2115 O O . MET A 1 262 ? 12.807 -5.725 -4.505 1.00 85.12 262 MET A O 1
ATOM 2119 N N . GLY A 1 263 ? 14.824 -5.783 -3.496 1.00 79.06 263 GLY A N 1
ATOM 2120 C CA . GLY A 1 263 ? 14.394 -6.093 -2.133 1.00 79.06 263 GLY A CA 1
ATOM 2121 C C . GLY A 1 263 ? 13.676 -4.921 -1.459 1.00 79.06 263 GLY A C 1
ATOM 2122 O O . GLY A 1 263 ? 13.382 -3.910 -2.093 1.00 79.06 263 GLY A O 1
ATOM 2123 N N . THR A 1 264 ? 13.362 -5.051 -0.172 1.00 75.94 264 THR A N 1
ATOM 2124 C CA . THR A 1 264 ? 12.609 -4.037 0.591 1.00 75.94 264 THR A CA 1
ATOM 2125 C C . THR A 1 264 ? 13.502 -2.969 1.236 1.00 75.94 264 THR A C 1
ATOM 2127 O O . THR A 1 264 ? 13.004 -1.979 1.759 1.00 75.94 264 THR A O 1
ATOM 2130 N N . ASP A 1 265 ? 14.824 -3.114 1.186 1.00 81.19 265 ASP A N 1
ATOM 2131 C CA . ASP A 1 265 ? 15.774 -2.147 1.737 1.00 81.19 265 ASP A CA 1
ATOM 2132 C C . ASP A 1 265 ? 16.217 -1.079 0.714 1.00 81.19 265 ASP A C 1
ATOM 2134 O O . ASP A 1 265 ? 16.048 -1.221 -0.501 1.00 81.19 265 ASP A O 1
ATOM 2138 N N . SER A 1 266 ? 16.776 0.026 1.215 1.00 78.88 266 SER A N 1
ATOM 2139 C CA . SER A 1 266 ? 17.213 1.162 0.395 1.00 78.88 266 SER A CA 1
ATOM 2140 C C . SER A 1 266 ? 18.449 0.861 -0.459 1.00 78.88 266 SER A C 1
ATOM 2142 O O . SER A 1 266 ? 18.565 1.422 -1.550 1.00 78.88 266 SER A O 1
ATOM 2144 N N . TYR A 1 267 ? 19.335 -0.052 -0.039 1.00 84.00 267 TYR A N 1
ATOM 2145 C CA . TYR A 1 267 ? 20.500 -0.454 -0.836 1.00 84.00 267 TYR A CA 1
ATOM 2146 C C . TYR A 1 267 ? 20.069 -1.217 -2.089 1.00 84.00 267 TYR A C 1
ATOM 2148 O O . TYR A 1 267 ? 20.556 -0.933 -3.184 1.00 84.00 267 TYR A O 1
ATOM 2156 N N . ALA A 1 268 ? 19.099 -2.125 -1.962 1.00 84.88 268 ALA A N 1
ATOM 2157 C CA . ALA A 1 268 ? 18.498 -2.816 -3.096 1.00 84.88 268 ALA A CA 1
ATOM 2158 C C . ALA A 1 268 ? 17.824 -1.843 -4.081 1.00 84.88 268 ALA A C 1
ATOM 2160 O O . ALA A 1 268 ? 17.941 -2.010 -5.301 1.00 84.88 268 ALA A O 1
ATOM 2161 N N . ALA A 1 269 ? 17.158 -0.796 -3.581 1.00 84.94 269 ALA A N 1
ATOM 2162 C CA . ALA A 1 269 ? 16.606 0.262 -4.427 1.00 84.94 269 ALA A CA 1
ATOM 2163 C C . ALA A 1 269 ? 17.716 1.044 -5.157 1.00 84.94 269 ALA A C 1
ATOM 2165 O O . ALA A 1 269 ? 17.643 1.235 -6.373 1.00 84.94 269 ALA A O 1
ATOM 2166 N N . LEU A 1 270 ? 18.782 1.440 -4.458 1.00 86.50 270 LEU A N 1
ATOM 2167 C CA . LEU A 1 270 ? 19.914 2.141 -5.066 1.00 86.50 270 LEU A CA 1
ATOM 2168 C C . LEU A 1 270 ? 20.600 1.288 -6.147 1.00 86.50 270 LEU A C 1
ATOM 2170 O O . LEU A 1 270 ? 20.797 1.757 -7.269 1.00 86.50 270 LEU A O 1
ATOM 2174 N N . ALA A 1 271 ? 20.874 0.011 -5.867 1.00 87.06 271 ALA A N 1
ATOM 2175 C CA . ALA A 1 271 ? 21.428 -0.930 -6.842 1.00 87.06 271 ALA A CA 1
ATOM 2176 C C . ALA A 1 271 ? 20.524 -1.065 -8.081 1.00 87.06 271 ALA A C 1
ATOM 2178 O O . ALA A 1 271 ? 20.997 -1.017 -9.219 1.00 87.06 271 ALA A O 1
ATOM 2179 N N . THR A 1 272 ? 19.207 -1.141 -7.871 1.00 88.94 272 THR A N 1
ATOM 2180 C CA . THR A 1 272 ? 18.220 -1.137 -8.959 1.00 88.94 272 THR A CA 1
ATOM 2181 C C . THR A 1 272 ? 18.347 0.133 -9.805 1.00 88.94 272 THR A C 1
ATOM 2183 O O . THR A 1 272 ? 18.398 0.050 -11.032 1.00 88.94 272 THR A O 1
ATOM 2186 N N . ALA A 1 273 ? 18.480 1.308 -9.186 1.00 87.75 273 ALA A N 1
ATOM 2187 C CA . ALA A 1 273 ? 18.648 2.575 -9.898 1.00 87.75 273 ALA A CA 1
ATOM 2188 C C . ALA A 1 273 ? 19.946 2.652 -10.723 1.00 87.75 273 ALA A C 1
ATOM 2190 O O . ALA A 1 273 ? 19.915 3.167 -11.847 1.00 87.75 273 ALA A O 1
ATOM 2191 N N . HIS A 1 274 ? 21.054 2.089 -10.227 1.00 87.44 274 HIS A N 1
ATOM 2192 C CA . HIS A 1 274 ? 22.291 1.939 -11.004 1.00 87.44 274 HIS A CA 1
ATOM 2193 C C . HIS A 1 274 ? 22.085 1.056 -12.238 1.00 87.44 274 HIS A C 1
ATOM 2195 O O . HIS A 1 274 ? 22.509 1.416 -13.340 1.00 87.44 274 HIS A O 1
ATOM 2201 N N . ILE A 1 275 ? 21.363 -0.059 -12.100 1.00 85.75 275 ILE A N 1
ATOM 2202 C CA . ILE A 1 275 ? 21.053 -0.935 -13.237 1.00 85.75 275 ILE A CA 1
ATOM 2203 C C . ILE A 1 275 ? 20.156 -0.217 -14.255 1.00 85.75 275 ILE A C 1
ATOM 2205 O O . ILE A 1 275 ? 20.360 -0.397 -15.456 1.00 85.75 275 ILE A O 1
ATOM 2209 N N . LEU A 1 276 ? 19.229 0.640 -13.816 1.00 84.44 276 LEU A N 1
ATOM 2210 C CA . LEU A 1 276 ? 18.398 1.467 -14.703 1.00 84.44 276 LEU A CA 1
ATOM 2211 C C . LEU A 1 276 ? 19.185 2.566 -15.448 1.00 84.44 276 LEU A C 1
ATOM 2213 O O . LEU A 1 276 ? 18.659 3.136 -16.407 1.00 84.44 276 LEU A O 1
ATOM 2217 N N . GLY A 1 277 ? 20.427 2.855 -15.039 1.00 76.69 277 GLY A N 1
ATOM 2218 C CA . GLY A 1 277 ? 21.359 3.725 -15.761 1.00 76.69 277 GLY A CA 1
ATOM 2219 C C . GLY A 1 277 ? 20.981 5.210 -15.769 1.00 76.69 277 GLY A C 1
ATOM 2220 O O . GLY A 1 277 ? 21.319 5.920 -16.713 1.00 76.69 277 GLY A O 1
ATOM 2221 N N . ASN A 1 278 ? 20.256 5.701 -14.756 1.00 79.25 278 ASN A N 1
ATOM 2222 C CA . ASN A 1 278 ? 19.791 7.091 -14.718 1.00 79.25 278 ASN A CA 1
ATOM 2223 C C . ASN A 1 278 ? 20.448 7.897 -13.585 1.00 79.25 278 ASN A C 1
ATOM 2225 O O . ASN A 1 278 ? 20.041 7.802 -12.429 1.00 79.25 278 ASN A O 1
ATOM 2229 N N . ARG A 1 279 ? 21.414 8.762 -13.927 1.00 86.19 279 ARG A N 1
ATOM 2230 C CA . ARG A 1 279 ? 22.165 9.584 -12.956 1.00 86.19 279 ARG A CA 1
ATOM 2231 C C . ARG A 1 279 ? 21.270 10.469 -12.080 1.00 86.19 279 ARG A C 1
ATOM 2233 O O . ARG A 1 279 ? 21.503 10.569 -10.885 1.00 86.19 279 ARG A O 1
ATOM 2240 N N . LYS A 1 280 ? 20.207 11.062 -12.644 1.00 85.50 280 LYS A N 1
ATOM 2241 C CA . LYS A 1 280 ? 19.259 11.896 -11.878 1.00 85.50 280 LYS A CA 1
ATOM 2242 C C . LYS A 1 280 ? 18.452 11.075 -10.866 1.00 85.50 280 LYS A C 1
ATOM 2244 O O . LYS A 1 280 ? 18.151 11.577 -9.789 1.00 85.50 280 LYS A O 1
ATOM 2249 N N . LEU A 1 281 ? 18.086 9.840 -11.214 1.00 86.06 281 LEU A N 1
ATOM 2250 C CA . LEU A 1 281 ? 17.394 8.919 -10.309 1.00 86.06 281 LEU A CA 1
ATOM 2251 C C . LEU A 1 281 ? 18.307 8.492 -9.155 1.00 86.06 281 LEU A C 1
ATOM 2253 O O . LEU A 1 281 ? 17.870 8.540 -8.011 1.00 86.06 281 LEU A O 1
ATOM 2257 N N . ILE A 1 282 ? 19.561 8.144 -9.458 1.00 89.19 282 ILE A N 1
ATOM 2258 C CA . ILE A 1 282 ? 20.575 7.755 -8.466 1.00 89.19 282 ILE A CA 1
ATOM 2259 C C . ILE A 1 282 ? 20.772 8.884 -7.448 1.00 89.19 282 ILE A C 1
ATOM 2261 O O . ILE A 1 282 ? 20.476 8.693 -6.274 1.00 89.19 282 ILE A O 1
ATOM 2265 N N . THR A 1 283 ? 21.095 10.099 -7.909 1.00 88.81 283 THR A N 1
ATOM 2266 C CA . THR A 1 283 ? 21.281 11.268 -7.029 1.00 88.81 283 THR A CA 1
ATOM 2267 C C . THR A 1 283 ? 20.046 11.595 -6.194 1.00 88.81 283 THR A C 1
ATOM 2269 O O . THR A 1 283 ? 20.152 12.149 -5.105 1.00 88.81 283 THR A O 1
ATOM 2272 N N . ARG A 1 284 ? 18.844 11.295 -6.697 1.00 86.38 284 ARG A N 1
ATOM 2273 C CA . ARG A 1 284 ? 17.616 11.499 -5.929 1.00 86.38 284 ARG A CA 1
ATOM 2274 C C . ARG A 1 284 ? 17.445 10.454 -4.829 1.00 86.38 284 ARG A C 1
ATOM 2276 O O . ARG A 1 284 ? 16.923 10.810 -3.783 1.00 86.38 284 ARG A O 1
ATOM 2283 N N . ILE A 1 285 ? 17.840 9.205 -5.068 1.00 85.75 285 ILE A N 1
ATOM 2284 C CA . ILE A 1 285 ? 17.766 8.126 -4.074 1.00 85.75 285 ILE A CA 1
ATOM 2285 C C . ILE A 1 285 ? 18.848 8.288 -3.006 1.00 85.75 285 ILE A C 1
ATOM 2287 O O . ILE A 1 285 ? 18.554 8.070 -1.845 1.00 85.75 285 ILE A O 1
ATOM 2291 N N . GLU A 1 286 ? 20.048 8.748 -3.358 1.00 86.19 286 GLU A N 1
ATOM 2292 C CA . GLU A 1 286 ? 21.131 9.020 -2.392 1.00 86.19 286 GLU A CA 1
ATOM 2293 C C . GLU A 1 286 ? 20.797 10.133 -1.382 1.00 86.19 286 GLU A C 1
ATOM 2295 O O . GLU A 1 286 ? 21.434 10.238 -0.340 1.00 86.19 286 GLU A O 1
ATOM 2300 N N . LYS A 1 287 ? 19.813 10.985 -1.694 1.00 84.75 287 LYS A N 1
ATOM 2301 C CA . LYS A 1 287 ? 19.338 12.072 -0.821 1.00 84.75 287 LYS A CA 1
ATOM 2302 C C . LYS A 1 287 ? 18.206 11.656 0.125 1.00 84.75 287 LYS A C 1
ATOM 2304 O O . LYS A 1 287 ? 17.720 12.506 0.869 1.00 84.75 287 LYS A O 1
ATOM 2309 N N . ILE A 1 288 ? 17.729 10.417 0.014 1.00 80.44 288 ILE A N 1
ATOM 2310 C CA . ILE A 1 288 ? 16.636 9.836 0.802 1.00 80.44 288 ILE A CA 1
ATOM 2311 C C . ILE A 1 288 ? 17.244 8.986 1.911 1.00 80.44 288 ILE A C 1
ATOM 2313 O O . ILE A 1 288 ? 16.802 9.164 3.065 1.00 80.44 288 ILE A O 1
#

pLDDT: mean 71.67, std 18.39, range [25.03, 95.38]

Organism: NCBI:txid1974473

Secondary structure (DSSP, 8-state):
-------TTTTT------S-TT-HHHHHHHHHHHHS--HHHHS--BPPPPHHHHHHHHHHHHHHHHHHHHTT-------GGGEEEE-HHHIIIIIGGGT--TT--EEEETTEEEEETT-TTHHHHHHHHHHHTTHHHHHHHHHTTS-S--BTTTB-EEEETTEEEE-HHHHHHHHHHHHHHHHHHHHHTT-S-GGG--TTTT--S-HHHHHHHHHHHHHH--TT--HHHHHHHHHHHHHH--GGGHHHH--SHHHHHHHHH--SSHHHHHHHHHHHT-HHHHHHHTT-

Foldseek 3Di:
DPPDPCDPVNLCPPPVCLVDPPCVPLCVVLVCCVVCVDPLVVVQDFDDDDPLNVLLLVLLLVLLQVLCVVLVHHRDDQDPSLEGEHAPVSCVPRPVPPDDDPPQQWDEDSSHIYGYPPDLQRLLSSLLNVLQCLLVLQSSCVSVVVADDHDVPAWAWDDDPPDIFDLALLRSLLSSVSSLSSSVVSVVVVSNPPSNDDPCSVDGLQPLSVLVVLVLLVVLDDPPDDSVRLSSVVSSCTSNNPCPSVCSSQVDPLLVVLSSQQHNDLVSSLVSVVSVVDPVSNVVSVVD

Solvent-accessible surface area (backbone atoms only — not comparable to full-atom values): 16470 Å² total; per-residue (Å²): 133,84,79,79,77,79,46,79,68,68,80,51,77,68,80,76,79,71,92,60,84,85,52,60,70,63,51,49,54,51,49,45,51,67,73,54,54,59,73,64,76,73,71,61,72,65,49,84,77,50,72,64,54,52,52,40,52,52,48,45,53,54,33,40,34,51,50,29,48,76,52,76,42,82,68,76,91,76,63,71,86,38,50,38,38,23,46,59,67,54,39,52,69,65,60,46,76,80,79,68,66,99,82,64,64,50,47,63,56,97,84,34,32,39,36,35,63,89,49,81,54,42,55,49,44,51,29,28,34,54,35,50,53,43,35,56,54,25,49,54,33,39,67,71,66,77,30,92,52,71,47,99,82,53,31,41,37,52,73,60,89,94,44,77,44,55,31,54,18,54,30,52,23,47,25,43,55,48,11,51,53,23,49,57,52,38,57,73,68,70,68,59,52,68,92,54,64,49,96,60,74,83,61,59,100,47,57,48,36,36,50,52,50,54,52,35,52,63,69,49,52,47,102,90,44,52,71,66,57,53,52,45,43,42,50,40,18,38,34,51,28,44,60,73,50,50,56,58,54,34,88,44,69,70,51,46,52,29,48,46,61,14,42,85,50,64,66,32,31,50,54,28,32,58,71,70,68,40,69,72,57,39,61,55,43,77,74,108

Mean predicted aligned error: 10.53 Å

Nearest PDB structures (foldseek):
  2okx-assembly1_A  TM=2.075E-01  e=6.885E+00  Bacillus sp. GL1

Radius of gyration: 19.32 Å; Cα contacts (8 Å, |Δi|>4): 370; chains: 1; bounding box: 42×47×63 Å